Protein 3QHP (pdb70)

Solvent-accessible surface area: 14243 Å² total; per-residue (Å²): 83,89,43,73,0,0,2,18,10,132,4,4,114,74,6,13,2,28,3,0,0,34,0,0,2,14,4,148,64,29,112,57,0,22,0,6,0,14,6,130,27,98,21,54,145,125,2,77,115,22,3,137,154,32,45,11,86,34,85,38,40,112,19,70,90,117,87,6,74,100,28,3,141,72,15,17,0,1,0,2,0,0,16,64,91,24,88,19,122,0,0,37,42,0,2,46,72,11,7,0,0,0,0,0,35,6,100,125,3,70,5,89,111,16,18,84,45,138,59,0,39,1,47,7,16,3,1,49,32,0,6,61,51,1,8,92,0,16,80,48,130,155,41,22,77,124,7,44,104,56,0,34,118,28,0,136,119,116,126,120,66,54,0,0,1,25,19,139,4,14,130,84,25,24,3,18,5,0,0,97,0,0,30,91,10,154,63,70,140,75,0,11,0,4,0,27,7,132,24,104,24,78,155,110,2,86,88,27,3,145,165,60,49,9,85,25,81,37,35,131,68,67,6,92,27,0,71,67,3,27,0,0,0,2,0,0,28,55,53,42,147,8,0,28,35,0,5,16,0,0,0,0,0,0,0,0,42,4,110,121,9,60,0,86,134,43,17,84,48,140,79,0,32,1,91,40,98,64,14,152,33,0,6,64,52,0,6,97,1,13,84,44,119,156,37,20,70,123,9,34,30,56,0,0,69,27,21,78,138,183

Foldseek 3Di:
DQAEEEEADEQDPQQPVVLVLLLLLLAPCNVNYEYEYAHYYDCVVVVVVSNVVSVGHYDYYHDDPVVLVVVLVRHQEYERQGQPQDDCVSVLVSLLQQHQAAYAPRVNYPSVVLDPDCLRYAHHSPSNRVNVSVNVSVVCVPVSNVNSVVSNVVSVVVD/DAEEEEEDELDPQQPVVLVLLLLLVAPCQVVYEYEYEHYYPCVVVVVVSNVVSVGHYDYYHDAVVRLVRHQEYEGQGQAEPVRPLVNLQQQHQAAYEPHPNYPHPVLHPDCLSYAHHSNSNRVNVSVNVSVVCPPVSNVVSVVSNVVSVVD

Structure (mmCIF, N/CA/C/O backbone):
data_3QHP
#
_entry.id   3QHP
#
_cell.length_a   35.786
_cell.length_b   40.714
_cell.length_c   53.738
_cell.angle_alpha   101.44
_cell.angle_beta   94.87
_cell.angle_gamma   90.58
#
_symmetry.space_group_name_H-M   'P 1'
#
loop_
_entity.id
_entity.type
_entity.pdbx_description
1 polymer 'Type 1 capsular polysaccharide biosynthesis protein J (CapJ)'
2 water water
#
loop_
_atom_site.group_PDB
_atom_site.id
_atom_site.type_symbol
_atom_site.label_atom_id
_atom_site.label_alt_id
_atom_site.label_comp_id
_atom_site.label_asym_id
_atom_site.label_entity_id
_atom_site.label_seq_id
_atom_site.pdbx_PDB_ins_code
_atom_site.Cartn_x
_atom_site.Cartn_y
_atom_site.Cartn_z
_atom_site.occupancy
_atom_site.B_iso_or_equiv
_atom_site.auth_seq_id
_atom_site.auth_comp_id
_atom_site.auth_asym_id
_atom_site.auth_atom_id
_atom_site.pdbx_PDB_model_num
ATOM 1 N N . THR A 1 1 ? -5.061 17.330 30.127 1.00 27.48 201 THR A N 1
ATOM 2 C CA . THR A 1 1 ? -4.639 15.901 30.072 1.00 27.04 201 THR A CA 1
ATOM 3 C C . THR A 1 1 ? -4.352 15.398 31.491 1.00 26.31 201 THR A C 1
ATOM 4 O O . THR A 1 1 ? -3.543 15.997 32.206 1.00 26.91 201 THR A O 1
ATOM 8 N N . PRO A 1 2 ? -5.009 14.296 31.894 1.00 25.03 202 PRO A N 1
ATOM 9 C CA . PRO A 1 2 ? -4.902 13.883 33.295 1.00 23.88 202 PRO A CA 1
ATOM 10 C C . PRO A 1 2 ? -3.647 13.089 33.683 1.00 22.01 202 PRO A C 1
ATOM 11 O O . PRO A 1 2 ? -3.256 13.148 34.851 1.00 22.60 202 PRO A O 1
ATOM 15 N N . PHE A 1 3 ? -3.016 12.365 32.748 1.00 18.83 203 PHE A N 1
ATOM 16 C CA . PHE A 1 3 ? -1.891 11.504 33.137 1.00 16.56 203 PHE A CA 1
ATOM 17 C C . PHE A 1 3 ? -0.558 11.908 32.515 1.00 15.53 203 PHE A C 1
ATOM 18 O O . PHE A 1 3 ? -0.332 11.707 31.321 1.00 16.28 203 PHE A O 1
ATOM 26 N N . LYS A 1 4 ? 0.346 12.425 33.333 1.00 14.19 204 LYS A N 1
ATOM 27 C CA . LYS A 1 4 ? 1.658 12.809 32.847 1.00 13.25 204 LYS A CA 1
ATOM 28 C C . LYS A 1 4 ? 2.616 11.668 33.164 1.00 12.08 204 LYS A C 1
ATOM 29 O O . LYS A 1 4 ? 2.651 11.168 34.294 1.00 12.74 204 LYS A O 1
ATOM 35 N N . ILE A 1 5 ? 3.366 11.228 32.151 1.00 10.50 205 ILE A N 1
ATOM 36 C CA . ILE A 1 5 ? 4.322 10.140 32.316 1.00 10.07 205 ILE A CA 1
ATOM 37 C C . ILE A 1 5 ? 5.679 10.645 31.861 1.00 9.79 205 ILE A C 1
ATOM 38 O O . ILE A 1 5 ? 5.821 11.092 30.725 1.00 10.51 205 ILE A O 1
ATOM 43 N N . ALA A 1 6 ? 6.667 10.626 32.750 1.00 9.36 206 ALA A N 1
ATOM 44 C CA . ALA A 1 6 ? 7.974 11.219 32.437 1.00 9.86 206 ALA A CA 1
A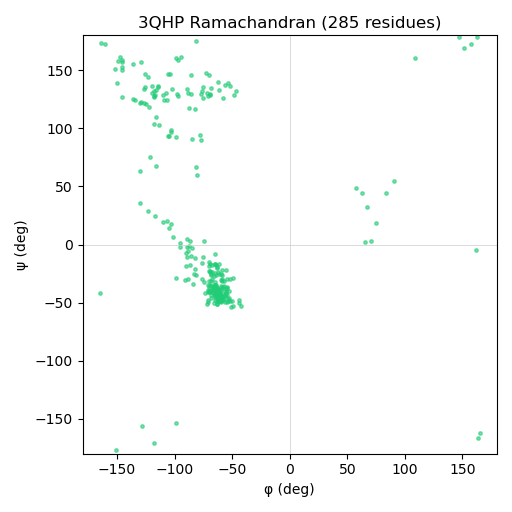TOM 45 C C . ALA A 1 6 ? 9.033 10.183 32.129 1.00 10.07 206 ALA A C 1
ATOM 46 O O . ALA A 1 6 ? 9.024 9.092 32.708 1.00 9.67 206 ALA A O 1
ATOM 48 N N . MET A 1 7 ? 9.951 10.535 31.235 1.00 9.67 207 MET A N 1
ATOM 49 C CA . MET A 1 7 ? 11.241 9.868 31.109 1.00 9.83 207 MET A CA 1
ATOM 50 C C . MET A 1 7 ? 12.267 10.964 30.944 1.00 10.23 207 MET A C 1
ATOM 51 O O . MET A 1 7 ? 12.146 11.806 30.046 1.00 10.63 207 MET A O 1
ATOM 56 N N . VAL A 1 8 ? 13.269 10.943 31.811 1.00 10.74 208 VAL A N 1
ATOM 57 C CA . VAL A 1 8 ? 14.295 11.977 31.836 1.00 12.77 208 VAL A CA 1
ATOM 58 C C . VAL A 1 8 ? 15.648 11.372 31.516 1.00 13.63 208 VAL A C 1
ATOM 59 O O . VAL A 1 8 ? 16.052 10.357 32.090 1.00 15.27 208 VAL A O 1
ATOM 63 N N . GLY A 1 9 ? 16.336 11.976 30.555 1.00 13.85 209 GLY A N 1
ATOM 64 C CA . GLY A 1 9 ? 17.597 11.412 30.105 1.00 14.92 209 GLY A CA 1
ATOM 65 C C . GLY A 1 9 ? 17.910 11.740 28.670 1.00 15.01 209 GLY A C 1
ATOM 66 O O . GLY A 1 9 ? 17.059 12.251 27.933 1.00 14.40 209 GLY A O 1
ATOM 67 N N . ARG A 1 10 ? 19.149 11.442 28.286 1.00 15.58 210 ARG A N 1
ATOM 68 C CA . ARG A 1 10 ? 19.634 11.677 26.932 1.00 15.59 210 ARG A CA 1
ATOM 69 C C . ARG A 1 10 ? 18.704 11.082 25.882 1.00 15.37 210 ARG A C 1
ATOM 70 O O . ARG A 1 10 ? 18.214 9.959 26.041 1.00 15.37 210 ARG A O 1
ATOM 78 N N . TYR A 1 11 ? 18.449 11.851 24.826 1.00 15.27 211 TYR A N 1
ATOM 79 C CA . TYR A 1 11 ? 17.717 11.343 23.680 1.00 15.15 211 TYR A CA 1
ATOM 80 C C . TYR A 1 11 ? 18.672 10.500 22.837 1.00 16.33 211 TYR A C 1
ATOM 81 O O . TYR A 1 11 ? 19.390 11.020 21.981 1.00 16.00 211 TYR A O 1
ATOM 90 N N . SER A 1 12 ? 18.665 9.193 23.080 1.00 15.98 212 SER A N 1
ATOM 91 C CA . SER A 1 12 ? 19.590 8.275 22.417 1.00 17.45 212 SER A CA 1
ATOM 92 C C . SER A 1 12 ? 18.992 6.896 22.189 1.00 17.76 212 SER A C 1
ATOM 93 O O . SER A 1 12 ? 18.011 6.498 22.831 1.00 17.08 212 SER A O 1
ATOM 96 N N . ASN A 1 13 ? 19.610 6.153 21.276 1.00 18.85 213 ASN A N 1
ATOM 97 C CA . ASN A 1 13 ? 19.234 4.777 21.008 1.00 20.11 213 ASN A CA 1
ATOM 98 C C . ASN A 1 13 ? 19.205 3.935 22.295 1.00 19.50 213 ASN A C 1
ATOM 99 O O . ASN A 1 13 ? 18.295 3.124 22.495 1.00 19.78 213 ASN A O 1
ATOM 104 N N . GLU A 1 14 ? 20.189 4.164 23.168 1.00 18.75 214 GLU A N 1
ATOM 105 C CA . GLU A 1 14 ? 20.346 3.442 24.432 1.00 18.31 214 GLU A CA 1
ATOM 106 C C . GLU A 1 14 ? 19.169 3.668 25.382 1.00 16.86 214 GLU A C 1
ATOM 107 O O . GLU A 1 14 ? 18.742 2.752 26.092 1.00 16.79 214 GLU A O 1
ATOM 113 N N . LYS A 1 15 ? 18.628 4.882 25.376 1.00 15.45 215 LYS A N 1
ATOM 114 C CA . LYS A 1 15 ? 17.562 5.249 26.313 1.00 14.37 215 LYS A CA 1
ATOM 115 C C . LYS A 1 15 ? 16.193 4.810 25.808 1.00 12.66 215 LYS A C 1
ATOM 116 O O . LYS A 1 15 ? 15.291 4.578 26.598 1.00 12.70 215 LYS A O 1
ATOM 122 N N . ASN A 1 16 ? 16.056 4.678 24.493 1.00 11.57 216 ASN A N 1
ATOM 123 C CA . ASN A 1 16 ? 14.867 4.110 23.850 1.00 10.66 216 ASN A CA 1
ATOM 124 C C . ASN A 1 16 ? 13.542 4.830 24.185 1.00 10.12 216 ASN A C 1
ATOM 125 O O . ASN A 1 16 ? 12.529 4.209 24.509 1.00 10.61 216 ASN A O 1
ATOM 130 N N . GLN A 1 17 ? 13.549 6.158 24.076 1.00 9.63 217 GLN A N 1
ATOM 131 C CA . GLN A 1 17 ? 12.307 6.914 24.215 1.00 9.99 217 GLN A CA 1
ATOM 132 C C . GLN A 1 17 ? 11.227 6.411 23.239 1.00 9.63 217 GLN A C 1
ATOM 133 O O . GLN A 1 17 ? 10.027 6.487 23.525 1.00 9.98 217 GLN A O 1
ATOM 139 N N . SER A 1 18 ? 11.639 5.887 22.090 1.00 9.33 218 SER A N 1
ATOM 140 C CA . SER A 1 18 ? 10.687 5.439 21.073 1.00 9.93 218 SER A CA 1
ATOM 141 C C . SER A 1 18 ? 9.743 4.361 21.575 1.00 9.16 218 SER A C 1
ATOM 142 O O . SER A 1 18 ? 8.561 4.338 21.191 1.00 9.41 218 SER A O 1
ATOM 145 N N . VAL A 1 19 ? 10.230 3.448 22.425 1.00 8.59 219 VAL A N 1
ATOM 146 C CA . VAL A 1 19 ? 9.326 2.404 22.917 1.00 8.32 219 VAL A CA 1
ATOM 147 C C . VAL A 1 19 ? 8.200 2.983 23.765 1.00 7.63 219 VAL A C 1
ATOM 148 O O . VAL A 1 19 ? 7.064 2.512 23.698 1.00 7.02 219 VAL A O 1
ATOM 152 N N . LEU A 1 20 ? 8.506 4.038 24.516 1.00 7.53 220 LEU A N 1
ATOM 153 C CA . LEU A 1 20 ? 7.495 4.712 25.340 1.00 7.78 220 LEU A CA 1
ATOM 154 C C . LEU A 1 20 ? 6.510 5.488 24.477 1.00 7.36 220 LEU A C 1
ATOM 155 O O . LEU A 1 20 ? 5.307 5.430 24.706 1.00 6.65 220 LEU A O 1
ATOM 160 N N . ILE A 1 21 ? 7.000 6.162 23.443 1.00 6.94 221 ILE A N 1
ATOM 161 C CA . ILE A 1 21 ? 6.105 6.844 22.508 1.00 7.02 221 ILE A CA 1
ATOM 162 C C . ILE A 1 21 ? 5.143 5.836 21.860 1.00 7.30 221 ILE A C 1
ATOM 163 O O . ILE A 1 21 ? 3.930 6.064 21.813 1.00 7.41 221 ILE A O 1
ATOM 168 N N . LYS A 1 22 ? 5.669 4.706 21.394 1.00 7.61 222 LYS A N 1
ATOM 169 C CA . LYS A 1 22 ? 4.826 3.686 20.781 1.00 7.72 222 LYS A CA 1
ATOM 170 C C . LYS A 1 22 ? 3.860 3.077 21.799 1.00 7.87 222 LYS A C 1
ATOM 171 O O . LYS A 1 22 ? 2.699 2.834 21.475 1.00 8.54 222 LYS A O 1
ATOM 177 N N . ALA A 1 23 ? 4.325 2.854 23.029 1.00 7.70 223 ALA A N 1
ATOM 178 C CA . ALA A 1 23 ? 3.448 2.329 24.079 1.00 8.02 223 ALA A CA 1
ATOM 179 C C . ALA A 1 23 ? 2.225 3.220 24.303 1.00 8.02 223 ALA A C 1
ATOM 180 O O . ALA A 1 23 ? 1.117 2.716 24.441 1.00 8.22 223 ALA A O 1
ATOM 182 N N . VAL A 1 24 ? 2.420 4.540 24.269 1.00 7.90 224 VAL A N 1
ATOM 183 C CA . VAL A 1 24 ? 1.281 5.441 24.427 1.00 8.33 224 VAL A CA 1
ATOM 184 C C . VAL A 1 24 ? 0.378 5.369 23.195 1.00 8.36 224 VAL A C 1
ATOM 185 O O . VAL A 1 24 ? -0.857 5.326 23.314 1.00 8.20 224 VAL A O 1
ATOM 189 N N . ALA A 1 25 ? 0.969 5.283 22.006 1.00 8.49 225 ALA A N 1
ATOM 190 C CA . ALA A 1 25 ? 0.159 5.126 20.792 1.00 8.50 225 ALA A CA 1
ATOM 191 C C . ALA A 1 25 ? -0.712 3.856 20.843 1.00 9.12 225 ALA A C 1
ATOM 192 O O . ALA A 1 25 ? -1.785 3.802 20.251 1.00 10.60 225 ALA A O 1
ATOM 194 N N . LEU A 1 26 ? -0.227 2.843 21.556 1.00 8.91 226 LEU A N 1
ATOM 195 C CA . LEU A 1 26 ? -0.894 1.549 21.690 1.00 8.97 226 LEU A CA 1
ATOM 196 C C . LEU A 1 26 ? -1.851 1.476 22.869 1.00 9.18 226 LEU A C 1
ATOM 197 O O . LEU A 1 26 ? -2.549 0.472 23.022 1.00 9.89 226 LEU A O 1
ATOM 202 N N . SER A 1 27 ? -1.862 2.512 23.710 1.00 8.98 227 SER A N 1
ATOM 203 C CA . SER A 1 27 ? -2.615 2.499 24.977 1.00 9.76 227 SER A CA 1
ATOM 204 C C . SER A 1 27 ? -4.118 2.605 24.815 1.00 9.62 227 SER A C 1
ATOM 205 O O . SER A 1 27 ? -4.608 3.288 23.928 1.00 10.71 227 SER A O 1
ATOM 208 N N . LYS A 1 28 ? -4.844 1.964 25.723 1.00 10.24 228 LYS A N 1
ATOM 209 C CA . LYS A 1 28 ? -6.286 2.140 25.794 1.00 11.17 228 LYS A CA 1
ATOM 210 C C . LYS A 1 28 ? -6.663 3.561 26.153 1.00 11.83 228 LYS A C 1
ATOM 211 O O . LYS A 1 28 ? -7.824 3.968 25.929 1.00 12.90 228 LYS A O 1
ATOM 217 N N . TYR A 1 29 ? -5.692 4.306 26.694 1.00 11.69 229 TYR A N 1
ATOM 218 C CA . TYR A 1 29 ? -5.911 5.652 27.230 1.00 12.05 229 TYR A CA 1
ATOM 219 C C . TYR A 1 29 ? -5.015 6.678 26.573 1.00 12.20 229 TYR A C 1
ATOM 220 O O . TYR A 1 29 ? -4.687 7.695 27.173 1.00 12.80 229 TYR A O 1
ATOM 229 N N . LYS A 1 30 ? -4.655 6.412 25.317 1.00 11.75 230 LYS A N 1
ATOM 230 C CA . LYS A 1 30 ? -3.777 7.293 24.550 1.00 11.78 230 LYS A CA 1
ATOM 231 C C . LYS A 1 30 ? -4.119 8.769 24.695 1.00 12.53 230 LYS A C 1
ATOM 232 O O . LYS A 1 30 ? -3.251 9.582 24.977 1.00 13.30 230 LYS A O 1
ATOM 238 N N . GLN A 1 31 ? -5.394 9.111 24.505 1.00 13.32 231 GLN A N 1
ATOM 239 C CA . GLN A 1 31 ? -5.819 10.511 24.543 1.00 14.53 231 GLN A CA 1
ATOM 240 C C . GLN A 1 31 ? -5.611 11.196 25.895 1.00 14.28 231 GLN A C 1
ATOM 241 O O . GLN A 1 31 ? -5.562 12.431 25.976 1.00 14.23 231 GLN A O 1
ATOM 247 N N . ASP A 1 32 ? -5.474 10.398 26.947 1.00 13.36 232 ASP A N 1
ATOM 248 C CA . ASP A 1 32 ? -5.394 10.938 28.305 1.00 13.47 232 ASP A CA 1
ATOM 249 C C . ASP A 1 32 ? -3.971 10.992 28.843 1.00 12.41 232 ASP A C 1
ATOM 250 O O . ASP A 1 32 ? -3.756 11.332 29.999 1.00 13.50 232 ASP A O 1
ATOM 255 N N . ILE A 1 33 ? -2.992 10.686 27.996 1.00 10.86 233 ILE A N 1
ATOM 256 C CA . ILE A 1 33 ? -1.601 10.652 28.422 1.00 9.92 233 ILE A CA 1
ATOM 257 C C . ILE A 1 33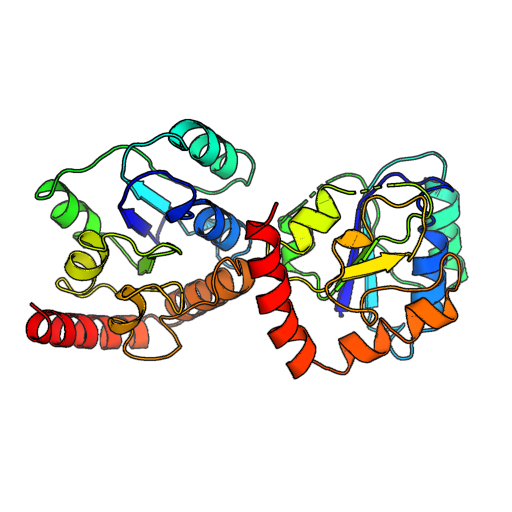 ? -0.778 11.725 27.737 1.00 9.24 233 ILE A C 1
ATOM 258 O O . ILE A 1 33 ? -0.879 11.917 26.517 1.00 10.33 233 ILE A O 1
ATOM 263 N N . VAL A 1 34 ? 0.053 12.405 28.516 1.00 9.69 234 VAL A N 1
ATOM 264 C CA A VAL A 1 34 ? 1.085 13.278 27.967 0.50 9.71 234 VAL A CA 1
ATOM 265 C CA B VAL A 1 34 ? 1.080 13.229 27.922 0.50 9.40 234 VAL A CA 1
ATOM 266 C C . VAL A 1 34 ? 2.441 12.778 28.439 1.00 9.08 234 VAL A C 1
ATOM 267 O O . VAL A 1 34 ? 2.637 12.610 29.655 1.00 9.86 234 VAL A O 1
ATOM 274 N N . LEU A 1 35 ? 3.359 12.567 27.500 1.00 9.18 235 LEU A N 1
ATOM 275 C CA . LEU A 1 35 ? 4.714 12.155 27.835 1.00 9.14 235 LEU A CA 1
ATOM 276 C C . LEU A 1 35 ? 5.572 13.372 28.076 1.00 9.47 235 LEU A C 1
ATOM 277 O O . LEU A 1 35 ? 5.597 14.296 27.269 1.00 10.55 235 LEU A O 1
ATOM 282 N N . LEU A 1 36 ? 6.283 13.367 29.187 1.00 9.52 236 LEU A N 1
ATOM 283 C CA . LEU A 1 36 ? 7.271 14.418 29.471 1.00 9.59 236 LEU A CA 1
ATOM 284 C C . LEU A 1 36 ? 8.632 13.815 29.203 1.00 9.53 236 LEU A C 1
ATOM 285 O O . LEU A 1 36 ? 9.200 13.110 30.040 1.00 10.13 236 LEU A O 1
ATOM 290 N N . LEU A 1 37 ? 9.137 14.083 28.006 1.00 9.21 237 LEU A N 1
ATOM 291 C CA . LEU A 1 37 ? 10.385 13.497 27.544 1.00 9.67 237 LEU A CA 1
ATOM 292 C C . LEU A 1 37 ? 11.463 14.560 27.613 1.00 10.86 237 LEU A C 1
ATOM 293 O O . LEU A 1 37 ? 11.626 15.357 26.677 1.00 11.30 237 LEU A O 1
ATOM 298 N N . LYS A 1 38 ? 12.175 14.579 28.736 1.00 11.73 238 LYS A N 1
ATOM 299 C CA . LYS A 1 38 ? 13.078 15.680 29.065 1.00 12.54 238 LYS A CA 1
ATOM 300 C C . LYS A 1 38 ? 14.524 15.265 28.893 1.00 13.86 238 LYS A C 1
ATOM 301 O O . LYS A 1 38 ? 14.973 14.292 29.488 1.00 14.64 238 LYS A O 1
ATOM 307 N N . GLY A 1 39 ? 15.252 16.017 28.084 1.00 13.64 239 GLY A N 1
ATOM 308 C CA . GLY A 1 39 ? 16.654 15.721 27.866 1.00 15.12 239 GLY A CA 1
ATOM 309 C C . GLY A 1 39 ? 17.198 16.463 26.671 1.00 15.71 239 GLY A C 1
ATOM 310 O O . GLY A 1 39 ? 16.599 17.431 26.217 1.00 16.24 239 GLY A O 1
ATOM 311 N N . LYS A 1 40 ? 18.340 15.988 26.186 1.00 16.94 240 LYS A N 1
ATOM 312 C CA . LYS A 1 40 ? 19.037 16.507 25.011 1.00 17.96 240 LYS A CA 1
ATOM 313 C C . LYS A 1 40 ? 19.672 15.312 24.338 1.00 17.43 240 LYS A C 1
ATOM 314 O O . LYS A 1 40 ? 19.889 14.288 24.984 1.00 17.93 240 LYS A O 1
ATOM 320 N N . GLY A 1 41 ? 19.988 15.417 23.053 1.00 16.88 241 GLY A N 1
ATOM 321 C CA . GLY A 1 41 ? 20.781 14.366 22.418 1.00 16.43 241 GLY A CA 1
ATOM 322 C C . GLY A 1 41 ? 20.474 14.113 20.955 1.00 16.33 241 GLY A C 1
ATOM 323 O O . GLY A 1 41 ? 19.575 14.740 20.386 1.00 16.01 241 GLY A O 1
ATOM 324 N N . PRO A 1 42 ? 21.207 13.175 20.333 1.00 16.63 242 PRO A N 1
ATOM 325 C CA . PRO A 1 42 ? 21.165 13.007 18.880 1.00 17.43 242 PRO A CA 1
ATOM 326 C C . PRO A 1 42 ? 19.807 12.611 18.309 1.00 16.91 242 PRO A C 1
ATOM 327 O O . PRO A 1 42 ? 19.539 12.886 17.143 1.00 17.65 242 PRO A O 1
ATOM 331 N N . ASP A 1 43 ? 18.953 11.992 19.129 1.00 16.10 243 ASP A N 1
ATOM 332 C CA . ASP A 1 43 ? 17.635 11.550 18.669 1.00 15.76 243 ASP A CA 1
ATOM 333 C C . ASP A 1 43 ? 16.531 12.595 18.824 1.00 15.76 243 ASP A C 1
ATOM 334 O O . ASP A 1 43 ? 15.361 12.298 18.545 1.00 15.48 243 ASP A O 1
ATOM 339 N N . GLU A 1 44 ? 16.887 13.803 19.258 1.00 15.71 244 GLU A N 1
ATOM 340 C CA . GLU A 1 44 ? 15.885 14.829 19.580 1.00 17.09 244 GLU A CA 1
ATOM 341 C C . GLU A 1 44 ? 14.848 15.013 18.469 1.00 16.92 244 GLU A C 1
ATOM 342 O O . GLU A 1 44 ? 13.643 14.934 18.699 1.00 15.53 244 GLU A O 1
ATOM 348 N N . LYS A 1 45 ? 15.319 15.239 17.252 1.00 17.24 245 LYS A N 1
ATOM 349 C CA . LYS A 1 45 ? 14.399 15.507 16.148 1.00 17.14 245 LYS A CA 1
ATOM 350 C C . LYS A 1 45 ? 13.590 14.271 15.759 1.00 16.43 245 LYS A C 1
ATOM 351 O O . LYS A 1 45 ? 12.380 14.368 15.534 1.00 15.93 245 LYS A O 1
ATOM 357 N N . LYS A 1 46 ? 14.250 13.113 15.751 1.00 15.25 246 LYS A N 1
ATOM 358 C CA . LYS A 1 46 ? 13.602 11.827 15.459 1.00 14.48 246 LYS A CA 1
ATOM 359 C C . LYS A 1 46 ? 12.422 11.550 16.394 1.00 13.17 246 LYS A C 1
ATOM 360 O O . LYS A 1 46 ? 11.338 11.184 15.933 1.00 13.14 246 LYS A O 1
ATOM 366 N N . ILE A 1 47 ? 12.634 11.697 17.694 1.00 11.62 247 ILE A N 1
ATOM 367 C CA . ILE A 1 47 ? 11.543 11.379 18.608 1.00 11.12 247 ILE A CA 1
ATOM 368 C C . ILE A 1 47 ? 10.469 12.449 18.655 1.00 10.91 247 ILE A C 1
ATOM 369 O O . ILE A 1 47 ? 9.295 12.121 18.863 1.00 10.28 247 ILE A O 1
ATOM 374 N N . LYS A 1 48 ? 10.839 13.715 18.426 1.00 10.73 248 LYS A N 1
ATOM 375 C CA . LYS A 1 48 ? 9.829 14.754 18.290 1.00 11.37 248 LYS A CA 1
ATOM 376 C C . LYS A 1 48 ? 8.890 14.426 17.134 1.00 10.95 248 LYS A C 1
ATOM 377 O O . LYS A 1 48 ? 7.667 14.499 17.266 1.00 11.15 248 LYS A O 1
ATOM 383 N N . LEU A 1 49 ? 9.466 14.009 16.014 1.00 11.08 249 LEU A N 1
ATOM 384 C CA . LEU A 1 49 ? 8.671 13.714 14.842 1.00 12.04 249 LEU A CA 1
ATOM 385 C C . LEU A 1 49 ? 7.859 12.442 15.030 1.00 11.50 249 LEU A C 1
ATOM 386 O O . LEU A 1 49 ? 6.725 12.377 14.598 1.00 12.57 249 LEU A O 1
ATOM 391 N N . LEU A 1 50 ? 8.447 11.427 15.663 1.00 10.74 250 LEU A N 1
ATOM 392 C CA . LEU A 1 50 ? 7.722 10.191 15.930 1.00 10.32 250 LEU A CA 1
ATOM 393 C C . LEU A 1 50 ? 6.447 10.427 16.743 1.00 9.74 250 LEU A C 1
ATOM 394 O O . LEU A 1 50 ? 5.393 9.879 16.431 1.00 9.76 250 LEU A O 1
ATOM 399 N N . ALA A 1 51 ? 6.546 11.226 17.798 1.00 9.48 251 ALA A N 1
ATOM 400 C CA . ALA A 1 51 ? 5.363 11.496 18.601 1.00 8.97 251 ALA A CA 1
ATOM 401 C C . ALA A 1 51 ? 4.272 12.178 17.769 1.00 8.82 251 ALA A C 1
ATOM 402 O O . ALA A 1 51 ? 3.092 11.828 17.856 1.00 8.40 251 ALA A O 1
ATOM 404 N N . GLN A 1 52 ? 4.668 13.140 16.937 1.00 9.58 252 GLN A N 1
ATOM 405 C CA . GLN A 1 52 ? 3.709 13.796 16.054 1.00 10.02 252 GLN A CA 1
ATOM 406 C C . GLN A 1 52 ? 3.070 12.808 15.068 1.00 10.29 252 GLN A C 1
ATOM 407 O O . GLN A 1 52 ? 1.841 12.773 14.933 1.00 10.48 252 GLN A O 1
ATOM 413 N N . LYS A 1 53 ? 3.898 11.996 14.408 1.00 10.48 253 LYS A N 1
ATOM 414 C CA A LYS A 1 53 ? 3.399 11.047 13.422 0.50 10.96 253 LYS A CA 1
ATOM 415 C CA B LYS A 1 53 ? 3.435 11.008 13.431 0.50 11.27 253 LYS A CA 1
ATOM 416 C C . LYS A 1 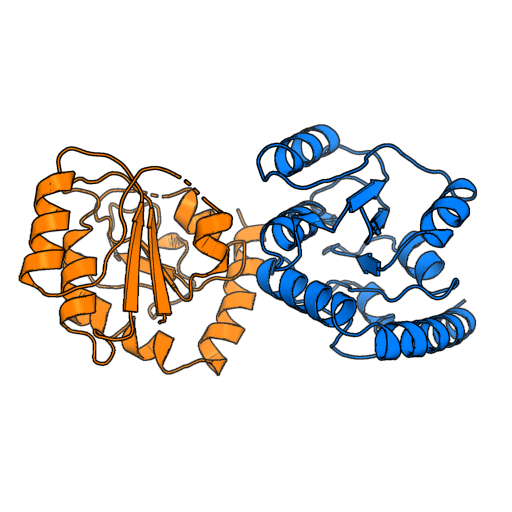53 ? 2.393 10.081 14.045 1.00 10.89 253 LYS A C 1
ATOM 417 O O . LYS A 1 53 ? 1.390 9.741 13.414 1.00 11.32 253 LYS A O 1
ATOM 428 N N . LEU A 1 54 ? 2.662 9.650 15.277 1.00 10.74 254 LEU A N 1
ATOM 429 C CA . LEU A 1 54 ? 1.797 8.679 15.936 1.00 10.28 254 LEU A CA 1
ATOM 430 C C . LEU A 1 54 ? 0.633 9.292 16.687 1.00 10.04 254 LEU A C 1
ATOM 431 O O . LEU A 1 54 ? -0.181 8.564 17.268 1.00 9.87 254 LEU A O 1
ATOM 436 N N . GLY A 1 55 ? 0.539 10.621 16.688 1.00 9.36 255 GLY A N 1
ATOM 437 C CA . GLY A 1 55 ? -0.576 11.267 17.380 1.00 9.55 255 GLY A CA 1
ATOM 438 C C . GLY A 1 55 ? -0.461 11.283 18.899 1.00 9.48 255 GLY A C 1
ATOM 439 O O . GLY A 1 55 ? -1.455 11.489 19.605 1.00 9.95 255 GLY A O 1
ATOM 440 N N . VAL A 1 56 ? 0.757 11.081 19.400 1.00 9.45 256 VAL A N 1
ATOM 441 C CA . VAL A 1 56 ? 1.023 11.011 20.839 1.00 9.25 256 VAL A CA 1
ATOM 442 C C . VAL A 1 56 ? 1.326 12.396 21.394 1.00 9.56 256 VAL A C 1
ATOM 443 O O . VAL A 1 56 ? 2.128 13.139 20.825 1.00 9.28 256 VAL A O 1
ATOM 447 N N . LYS A 1 57 ? 0.693 12.711 22.518 1.00 9.84 257 LYS A N 1
ATOM 448 C CA . LYS A 1 57 ? 0.931 13.964 23.220 1.00 10.50 257 LYS A CA 1
ATOM 449 C C . LYS A 1 57 ? 2.238 13.879 23.995 1.00 11.11 257 LYS A C 1
ATOM 450 O O . LYS A 1 57 ? 2.494 12.919 24.742 1.00 11.31 257 LYS A O 1
ATOM 456 N N . ALA A 1 58 ? 3.087 14.880 23.807 1.00 11.68 258 ALA A N 1
ATOM 457 C CA .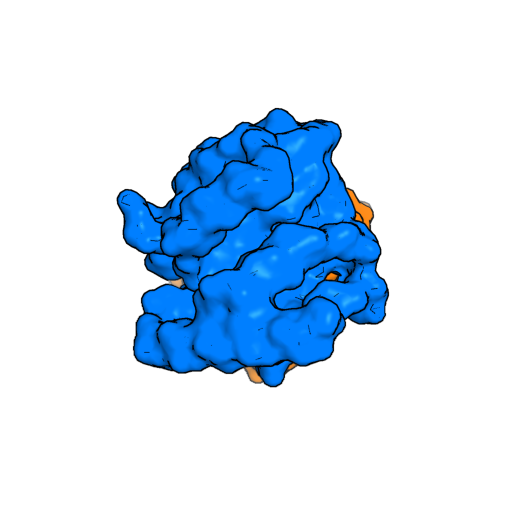 ALA A 1 58 ? 4.386 14.876 24.433 1.00 12.34 258 ALA A CA 1
ATOM 458 C C . ALA A 1 58 ? 4.831 16.309 24.649 1.00 12.67 258 ALA A C 1
ATOM 459 O O . ALA A 1 58 ? 4.421 17.211 23.903 1.00 14.87 258 ALA A O 1
ATOM 461 N N . GLU A 1 59 ? 5.642 16.502 25.680 1.00 12.36 259 GLU A N 1
ATOM 462 C CA . GLU A 1 59 ? 6.277 17.770 25.979 1.00 12.86 259 GLU A CA 1
ATOM 463 C C . GLU A 1 59 ? 7.769 17.519 26.104 1.00 13.15 259 GLU A C 1
ATOM 464 O O . GLU A 1 59 ? 8.198 16.683 26.908 1.00 12.75 259 GLU A O 1
ATOM 470 N N . PHE A 1 60 ? 8.553 18.215 25.285 1.00 12.82 260 PHE A N 1
ATOM 471 C CA . PHE A 1 60 ? 10.002 18.042 25.264 1.00 13.06 260 PHE A CA 1
ATOM 472 C C . PHE A 1 60 ? 10.733 19.131 26.071 1.00 13.50 260 PHE A C 1
ATOM 473 O O . PHE A 1 60 ? 10.164 19.650 27.030 1.00 13.72 260 PHE A O 1
ATOM 481 N N . GLY A 1 61 ? 11.986 19.427 25.712 1.00 15.71 261 GLY A N 1
ATOM 482 C CA . GLY A 1 61 ? 12.801 20.371 26.473 1.00 17.81 261 GLY A CA 1
ATOM 483 C C . GLY A 1 61 ? 13.692 19.643 27.459 1.00 19.32 261 GLY A C 1
ATOM 484 O O . GLY A 1 61 ? 13.565 18.443 27.631 1.00 18.39 261 GLY A O 1
ATOM 485 N N A PHE A 1 62 ? 14.579 20.396 28.107 0.50 20.43 262 PHE A N 1
ATOM 486 N N B PHE A 1 62 ? 14.609 20.367 28.089 0.50 20.44 262 PHE A N 1
ATOM 487 C CA A PHE A 1 62 ? 15.562 19.865 29.054 0.50 21.86 262 PHE A CA 1
ATOM 488 C CA B PHE A 1 62 ? 15.496 19.760 29.075 0.50 21.87 262 PHE A CA 1
ATOM 489 C C A PHE A 1 62 ? 15.269 20.408 30.451 0.50 22.68 262 PHE A C 1
ATOM 490 C C B PHE A 1 62 ? 15.277 20.389 30.442 0.50 22.70 262 PHE A C 1
ATOM 491 O O A PHE A 1 62 ? 14.719 21.503 30.586 0.50 22.95 262 PHE A O 1
ATOM 492 O O B PHE A 1 62 ? 14.803 21.522 30.545 0.50 23.01 262 PHE A O 1
ATOM 507 N N . VAL A 1 63 ? 15.607 19.631 31.483 1.00 23.54 263 VAL A N 1
ATOM 508 C CA . VAL A 1 63 ? 15.466 20.085 32.873 1.00 25.45 263 VAL A CA 1
ATOM 509 C C . VAL A 1 63 ? 16.726 19.781 33.670 1.00 27.02 263 VAL A C 1
ATOM 510 O O . VAL A 1 63 ? 17.305 18.698 33.542 1.00 27.04 263 VAL A O 1
ATOM 514 N N . ASN A 1 64 ? 17.158 20.747 34.478 1.00 29.32 264 ASN A N 1
ATOM 515 C CA . ASN A 1 64 ? 18.251 20.507 35.418 1.00 31.20 264 ASN A CA 1
ATOM 516 C C . ASN A 1 64 ? 17.753 19.806 36.685 1.00 32.37 264 ASN A C 1
ATOM 517 O O . ASN A 1 64 ? 16.544 19.599 36.855 1.00 32.29 264 ASN A O 1
ATOM 522 N N . SER A 1 65 ? 18.689 19.459 37.567 1.00 33.83 265 SER A N 1
ATOM 523 C CA . SER A 1 65 ? 18.414 18.698 38.789 1.00 35.15 265 SER A CA 1
ATOM 524 C C . SER A 1 65 ? 17.331 19.310 39.686 1.00 35.83 265 SER A C 1
ATOM 525 O O . SER A 1 65 ? 16.537 18.588 40.301 1.00 36.22 265 SER A O 1
ATOM 528 N N . ASN A 1 66 ? 17.311 20.639 39.749 1.00 36.71 266 ASN A N 1
ATOM 529 C CA . ASN A 1 66 ? 16.331 21.387 40.532 1.00 37.22 266 ASN A CA 1
ATOM 530 C C . ASN A 1 66 ? 14.927 21.320 39.925 1.00 37.04 266 ASN A C 1
ATOM 531 O O . ASN A 1 66 ? 13.952 21.003 40.621 1.00 37.32 266 ASN A O 1
ATOM 536 N N . GLU A 1 67 ? 14.846 21.596 38.624 1.00 36.42 267 GLU A N 1
ATOM 537 C CA . GLU A 1 67 ? 13.582 21.694 37.888 1.00 35.85 267 GLU A CA 1
ATOM 538 C C . GLU A 1 67 ? 12.834 20.364 37.753 1.00 34.96 267 GLU A C 1
ATOM 539 O O . GLU A 1 67 ? 11.618 20.352 37.547 1.00 35.09 267 GLU A O 1
ATOM 545 N N . LEU A 1 68 ? 13.569 19.258 37.845 1.00 33.91 268 LEU A N 1
ATOM 546 C CA . LEU A 1 68 ? 12.988 17.921 37.738 1.00 32.63 268 LEU A CA 1
ATOM 547 C C . LEU A 1 68 ? 12.010 17.643 38.877 1.00 31.66 268 LEU A C 1
ATOM 548 O O . LEU A 1 68 ? 10.940 17.083 38.660 1.00 30.92 268 LEU A O 1
ATOM 553 N N . LEU A 1 69 ? 12.390 18.046 40.087 1.00 30.68 269 LEU A N 1
ATOM 554 C CA . LEU A 1 69 ? 11.521 17.962 41.253 1.00 30.01 269 LEU A CA 1
ATOM 555 C C . LEU A 1 69 ? 10.147 18.578 40.978 1.00 29.14 269 LEU A C 1
ATOM 556 O O . LEU A 1 69 ? 9.120 17.964 41.260 1.00 28.57 269 LEU A O 1
ATOM 561 N N . GLU A 1 70 ? 10.134 19.787 40.417 1.00 28.31 270 GLU A N 1
ATOM 562 C CA . GLU A 1 70 ? 8.883 20.460 40.059 1.00 28.14 270 GLU A CA 1
ATOM 563 C C . GLU A 1 70 ? 8.016 19.610 39.128 1.00 27.46 270 GLU A C 1
ATOM 564 O O . GLU A 1 70 ? 6.806 19.510 39.322 1.00 27.33 270 GLU A O 1
ATOM 570 N N . ILE A 1 71 ? 8.644 19.007 38.123 1.00 26.72 271 ILE A N 1
ATOM 571 C CA . ILE A 1 71 ? 7.938 18.164 37.152 1.00 26.53 271 ILE A CA 1
ATOM 572 C C . ILE A 1 71 ? 7.415 16.872 37.777 1.00 26.01 271 ILE A C 1
ATOM 573 O O . ILE A 1 71 ? 6.254 16.504 37.573 1.00 25.81 271 ILE A O 1
ATOM 578 N N . LEU A 1 72 ? 8.265 16.205 38.554 1.00 25.35 272 LEU A N 1
ATOM 579 C CA . LEU A 1 72 ? 7.865 14.982 39.246 1.00 25.19 272 LEU A CA 1
ATOM 580 C C . LEU A 1 72 ? 6.645 15.154 40.164 1.00 24.99 272 LEU A C 1
ATOM 581 O O . LEU A 1 72 ? 5.857 14.218 40.308 1.00 25.67 272 LEU A O 1
ATOM 586 N N . LYS A 1 73 ? 6.473 16.348 40.743 1.00 24.24 273 LYS A N 1
ATOM 587 C CA . LYS A 1 73 ? 5.288 16.701 41.558 1.00 23.49 273 LYS A CA 1
ATOM 588 C C . LYS A 1 73 ? 3.966 16.358 40.861 1.00 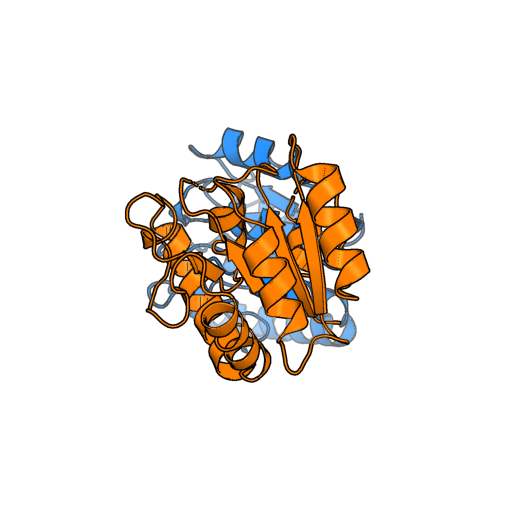22.49 273 LYS A C 1
ATOM 589 O O . LYS A 1 73 ? 2.970 16.055 41.524 1.00 23.40 273 LYS A O 1
ATOM 595 N N . THR A 1 74 ? 4.004 16.390 39.528 1.00 21.02 274 THR A N 1
ATOM 596 C CA . THR A 1 74 ? 2.833 16.337 38.633 1.00 19.74 274 THR A CA 1
ATOM 597 C C . THR A 1 74 ? 2.655 14.995 37.931 1.00 17.72 274 THR A C 1
ATOM 598 O O . THR A 1 74 ? 1.688 14.791 37.194 1.00 17.51 274 THR A O 1
ATOM 602 N N A CYS A 1 75 ? 3.623 14.101 38.115 0.50 16.01 275 CYS A N 1
ATOM 603 N N B CYS A 1 75 ? 3.565 14.076 38.221 0.50 17.22 275 CYS A N 1
ATOM 604 C CA A CYS A 1 75 ? 3.649 12.866 37.348 0.50 14.53 275 CYS A CA 1
ATOM 605 C CA B CYS A 1 75 ? 3.755 12.862 37.456 0.50 17.02 275 CYS A CA 1
ATOM 606 C C A CYS A 1 75 ? 2.774 11.802 37.950 0.50 14.14 275 CYS A C 1
ATOM 607 C C B CYS A 1 75 ? 2.891 11.705 37.964 0.50 15.56 275 CYS A C 1
ATOM 608 O O A CYS A 1 75 ? 2.655 11.687 39.172 0.50 14.24 275 CYS A O 1
ATOM 609 O O B CYS A 1 75 ? 2.889 11.432 39.168 0.50 15.61 275 CYS A O 1
ATOM 614 N N . THR A 1 76 ? 2.176 11.031 37.058 1.00 13.84 276 THR A N 1
ATOM 615 C CA . THR A 1 76 ? 1.416 9.827 37.406 1.00 13.09 276 THR A CA 1
ATOM 616 C C . THR A 1 76 ? 2.316 8.590 37.391 1.00 11.97 276 THR A C 1
ATOM 617 O O . THR A 1 76 ? 2.157 7.687 38.222 1.00 12.03 276 THR A O 1
ATOM 621 N N . LEU A 1 77 ? 3.250 8.539 36.443 1.00 11.26 277 LEU A N 1
ATOM 622 C CA . LEU A 1 77 ? 4.202 7.419 36.348 1.00 9.97 277 LEU A CA 1
ATOM 623 C C . LEU A 1 77 ? 5.545 7.913 35.865 1.00 9.46 277 LEU A C 1
ATOM 624 O O . LEU A 1 77 ? 5.608 8.944 35.181 1.00 9.67 277 LEU A O 1
ATOM 629 N N . TYR A 1 78 ? 6.598 7.163 36.175 1.00 9.25 278 TYR A N 1
ATOM 630 C CA . TYR A 1 78 ? 7.908 7.386 35.597 1.00 9.51 278 TYR A CA 1
ATOM 631 C C . TYR A 1 78 ? 8.302 6.141 34.799 1.00 9.90 278 TYR A C 1
ATOM 632 O O . TYR A 1 78 ? 8.155 5.038 35.291 1.00 10.06 278 TYR A O 1
ATOM 641 N N . VAL A 1 79 ? 8.777 6.310 33.566 1.00 10.52 279 VAL A N 1
ATOM 642 C CA . VAL A 1 79 ? 9.213 5.154 32.782 1.00 10.69 279 VAL A CA 1
ATOM 643 C C . VAL A 1 79 ? 10.692 5.267 32.467 1.00 10.89 279 VAL A C 1
ATOM 644 O O . VAL A 1 79 ? 11.130 6.312 31.995 1.00 11.98 279 VAL A O 1
ATOM 648 N N . HIS A 1 80 ? 11.447 4.218 32.775 1.00 11.15 280 HIS A N 1
ATOM 649 C CA . HIS A 1 80 ? 12.854 4.118 32.394 1.00 12.26 280 HIS A CA 1
ATOM 650 C C . HIS A 1 80 ? 12.924 2.978 31.387 1.00 12.65 280 HIS A C 1
ATOM 651 O O . HIS A 1 80 ? 12.832 1.808 31.746 1.00 11.26 280 HIS A O 1
ATOM 658 N N . ALA A 1 81 ? 13.026 3.365 30.118 1.00 14.20 281 ALA A N 1
ATOM 659 C CA . ALA A 1 81 ? 12.908 2.439 28.983 1.00 15.04 281 ALA A CA 1
ATOM 660 C C . ALA A 1 81 ? 14.254 1.962 28.503 1.00 15.84 281 ALA A C 1
ATOM 661 O O . ALA A 1 81 ? 14.321 1.149 27.574 1.00 15.63 281 ALA A O 1
ATOM 663 N N . ALA A 1 82 ? 15.308 2.469 29.140 1.00 17.31 282 ALA A N 1
ATOM 664 C CA . ALA A 1 82 ? 16.663 2.289 28.668 1.00 19.15 282 ALA A CA 1
ATOM 665 C C . ALA A 1 82 ? 17.082 0.850 28.650 1.00 20.06 282 ALA A C 1
ATOM 666 O O . ALA A 1 82 ? 16.779 0.058 29.553 1.00 20.06 282 ALA A O 1
ATOM 668 N N . ASN A 1 83 ? 17.794 0.512 27.591 1.00 21.93 283 ASN A N 1
ATOM 669 C CA . ASN A 1 83 ? 18.414 -0.785 27.503 1.00 23.25 283 ASN A CA 1
ATOM 670 C C . ASN A 1 83 ? 19.840 -0.806 28.049 1.00 23.81 283 ASN A C 1
ATOM 671 O O . ASN A 1 83 ? 20.268 -1.808 28.597 1.00 23.77 283 ASN A O 1
ATOM 676 N N . VAL A 1 84 ? 20.560 0.309 27.956 1.00 24.88 284 VAL A N 1
ATOM 677 C CA . VAL A 1 84 ? 22.011 0.249 28.168 1.00 26.28 284 VAL A CA 1
ATOM 678 C C . VAL A 1 84 ? 22.606 1.477 28.841 1.00 26.60 284 VAL A C 1
ATOM 679 O O . VAL A 1 84 ? 22.291 2.602 28.427 1.00 27.00 284 VAL A O 1
ATOM 683 N N . GLU A 1 85 ? 23.365 1.309 29.938 1.00 27.12 285 GLU A N 1
ATOM 684 C CA . GLU A 1 85 ? 23.081 0.418 31.087 1.00 27.94 285 GLU A CA 1
ATOM 685 C C . GLU A 1 85 ? 23.140 1.645 31.925 1.00 27.69 285 GLU A C 1
ATOM 686 O O . GLU A 1 85 ? 24.133 1.944 32.601 1.00 27.85 285 GLU A O 1
ATOM 692 N N . SER A 1 86 ? 22.064 2.385 31.802 1.00 27.19 286 SER A N 1
ATOM 693 C CA . SER A 1 86 ? 22.184 3.794 31.644 1.00 26.39 286 SER A CA 1
ATOM 694 C C . SER A 1 86 ? 22.065 4.454 32.977 1.00 25.79 286 SER A C 1
ATOM 695 O O . SER A 1 86 ? 21.575 3.840 33.936 1.00 25.52 286 SER A O 1
ATOM 698 N N . GLU A 1 87 ? 22.530 5.697 33.039 1.00 25.08 287 GLU A N 1
ATOM 699 C CA . GLU A 1 87 ? 22.324 6.495 34.225 1.00 24.32 287 GLU A CA 1
ATOM 700 C C . GLU A 1 87 ? 20.843 6.487 34.509 1.00 23.62 287 GLU A C 1
ATOM 701 O O . GLU A 1 87 ? 20.008 6.567 33.595 1.00 23.10 287 GLU A O 1
ATOM 707 N N . ALA A 1 88 ? 20.508 6.363 35.781 1.00 22.21 288 ALA A N 1
ATOM 708 C CA . ALA A 1 88 ? 19.114 6.330 36.125 1.00 21.21 288 ALA A CA 1
ATOM 709 C C . ALA A 1 88 ? 18.886 7.316 37.242 1.00 20.65 288 ALA A C 1
ATOM 710 O O . ALA A 1 88 ? 18.066 7.064 38.110 1.00 19.00 288 ALA A O 1
ATOM 712 N N . ILE A 1 89 ? 19.618 8.434 37.205 1.00 20.43 289 ILE A N 1
ATOM 713 C CA . ILE A 1 89 ? 19.510 9.454 38.253 1.00 20.64 289 ILE A CA 1
ATOM 714 C C . ILE A 1 89 ? 18.059 9.874 38.435 1.00 19.33 289 ILE A C 1
ATOM 715 O O . ILE A 1 89 ? 17.554 9.906 39.557 1.00 18.89 289 ILE A O 1
ATOM 720 N N . ALA A 1 90 ? 17.376 10.148 37.326 1.00 17.93 290 ALA A N 1
ATOM 721 C CA . ALA A 1 90 ? 16.006 10.626 37.387 1.00 16.71 290 ALA A CA 1
ATOM 722 C C . ALA A 1 90 ? 15.039 9.539 37.851 1.00 15.92 290 ALA A C 1
ATOM 723 O O . ALA A 1 90 ? 14.023 9.825 38.486 1.00 15.25 290 ALA A O 1
ATOM 725 N N . CYS A 1 91 ? 15.340 8.287 37.522 1.00 14.53 291 CYS A N 1
ATOM 726 C CA . CYS A 1 91 ? 14.481 7.196 37.973 1.00 13.55 291 CYS A CA 1
ATOM 727 C C . CYS A 1 91 ? 14.505 7.071 39.497 1.00 13.50 291 CYS A C 1
ATOM 728 O O . CYS A 1 91 ? 13.457 6.914 40.144 1.00 12.80 291 CYS A O 1
ATOM 731 N N . LEU A 1 92 ? 15.709 7.137 40.058 1.00 13.33 292 LEU A N 1
ATOM 732 C CA . LEU A 1 92 ? 15.875 7.129 41.517 1.00 14.36 292 LEU A CA 1
ATOM 733 C C . LEU A 1 92 ? 15.216 8.348 42.149 1.00 14.59 292 LEU A C 1
ATOM 734 O O . LEU A 1 92 ? 14.548 8.225 43.189 1.00 13.88 292 LEU A O 1
ATOM 739 N N . GLU A 1 93 ? 15.367 9.510 41.528 1.00 15.18 293 GLU A N 1
ATOM 740 C CA . GLU A 1 93 ? 14.700 10.685 42.075 1.00 16.73 293 GLU A CA 1
ATOM 741 C C . GLU A 1 93 ? 13.165 10.589 42.001 1.00 16.33 293 GLU A C 1
ATOM 742 O O . GLU A 1 93 ? 12.460 11.026 42.923 1.00 16.71 293 GLU A O 1
ATOM 748 N N . ALA A 1 94 ? 12.649 9.958 40.949 1.00 15.77 294 ALA A N 1
ATOM 749 C CA . ALA A 1 94 ? 11.205 9.737 40.826 1.00 15.08 294 ALA A CA 1
ATOM 750 C C . ALA A 1 94 ? 10.666 8.844 41.939 1.00 15.24 294 ALA A C 1
ATOM 751 O O . ALA A 1 94 ? 9.685 9.188 42.620 1.00 14.70 294 ALA A O 1
ATOM 753 N N . ILE A 1 95 ? 11.297 7.691 42.142 1.00 14.65 295 ILE A N 1
ATOM 754 C CA . ILE A 1 95 ? 10.854 6.789 43.199 1.00 14.96 295 ILE A CA 1
ATOM 755 C C . ILE A 1 95 ? 11.040 7.412 44.595 1.00 14.61 295 ILE A C 1
ATOM 756 O O . ILE A 1 95 ? 10.233 7.181 45.493 1.00 14.82 295 ILE A O 1
ATOM 761 N N A SER A 1 96 ? 12.093 8.205 44.768 0.50 14.77 296 SER A N 1
ATOM 762 N N B SER A 1 96 ? 12.077 8.241 44.740 0.50 14.90 296 SER A N 1
ATOM 763 C CA A SER A 1 96 ? 12.313 8.876 46.051 0.50 14.61 296 SER A CA 1
ATOM 764 C CA B SER A 1 96 ? 12.370 8.934 46.007 0.50 14.92 296 SER A CA 1
ATOM 765 C C A SER A 1 96 ? 11.134 9.766 46.442 0.50 14.98 296 SER A C 1
ATOM 766 C C B SER A 1 96 ? 11.307 9.948 46.418 0.50 15.08 296 SER A C 1
ATOM 767 O O A SER A 1 96 ? 10.773 9.834 47.623 0.50 15.24 296 SER A O 1
ATOM 768 O O B SER A 1 96 ? 11.230 10.316 47.590 0.50 15.14 296 SER A O 1
ATOM 773 N N . VAL A 1 97 ? 10.514 10.420 45.463 1.00 14.48 297 VAL A N 1
ATOM 774 C CA . VAL A 1 97 ? 9.400 11.324 45.781 1.00 14.94 297 VAL A CA 1
ATOM 775 C C . VAL A 1 97 ? 8.049 10.633 45.695 1.00 14.06 297 VAL A C 1
ATOM 776 O O . VAL A 1 97 ? 7.006 11.283 45.762 1.00 15.14 297 VAL A O 1
ATOM 780 N N . GLY A 1 98 ? 8.072 9.310 45.547 1.00 13.12 298 GLY A N 1
ATOM 781 C CA . GLY A 1 98 ? 6.822 8.541 45.579 1.00 12.44 298 GLY A CA 1
ATOM 782 C C . GLY A 1 98 ? 6.059 8.477 44.267 1.00 11.79 298 GLY A C 1
ATOM 783 O O . GLY A 1 98 ? 4.848 8.689 44.223 1.00 13.01 298 GLY A O 1
ATOM 784 N N . ILE A 1 99 ? 6.789 8.239 43.184 1.00 11.11 299 ILE A N 1
ATOM 785 C CA A ILE A 1 99 ? 6.184 8.003 41.881 0.50 10.41 299 ILE A CA 1
ATOM 786 C CA B ILE A 1 99 ? 6.197 8.014 41.873 0.50 10.47 299 ILE A CA 1
ATOM 787 C C . ILE A 1 99 ? 6.481 6.566 41.490 1.00 10.09 299 ILE A C 1
ATOM 788 O O . ILE A 1 99 ? 7.630 6.100 41.599 1.00 10.06 299 ILE A O 1
ATOM 797 N N . VAL A 1 100 ? 5.441 5.874 41.056 1.00 9.24 300 VAL A N 1
ATOM 798 C CA . VAL A 1 100 ? 5.586 4.499 40.595 1.00 9.15 300 VAL A CA 1
ATOM 799 C C . VAL A 1 100 ? 6.319 4.444 39.242 1.00 8.50 300 VAL A C 1
ATOM 800 O O . VAL A 1 100 ? 5.987 5.182 38.314 1.00 8.92 300 VAL A O 1
ATOM 804 N N . PRO A 1 101 ? 7.351 3.583 39.143 1.00 7.90 301 PRO A N 1
ATOM 805 C CA . PRO A 1 101 ? 8.065 3.453 37.872 1.00 8.09 301 PRO A CA 1
ATOM 806 C C . PRO A 1 101 ? 7.620 2.259 37.050 1.00 8.52 301 PRO A C 1
ATOM 807 O O . PRO A 1 101 ? 7.056 1.315 37.582 1.00 8.96 301 PRO A O 1
ATOM 811 N N . VAL A 1 102 ? 7.917 2.297 35.758 1.00 8.21 302 VAL A N 1
ATOM 812 C CA . VAL A 1 102 ? 7.882 1.091 34.912 1.00 7.61 302 VAL A CA 1
ATOM 813 C C . VAL A 1 102 ? 9.231 1.057 34.237 1.00 7.73 302 VAL A C 1
ATOM 814 O O . VAL A 1 102 ? 9.595 2.003 33.553 1.00 8.24 302 VAL A O 1
ATOM 818 N N A ILE A 1 103 ? 9.977 -0.022 34.438 0.50 7.74 303 ILE A N 1
ATOM 819 N N B ILE A 1 103 ? 9.955 -0.046 34.441 0.50 8.30 303 ILE A N 1
ATOM 820 C CA A ILE A 1 103 ? 11.375 -0.049 34.030 0.50 7.61 303 ILE A CA 1
ATOM 821 C CA B ILE A 1 103 ? 11.382 -0.166 34.122 0.50 8.89 303 ILE A CA 1
ATOM 822 C C A ILE A 1 103 ? 11.669 -1.252 33.143 0.50 8.21 303 ILE A C 1
ATOM 823 C C B ILE A 1 103 ? 11.609 -1.272 33.096 0.50 8.88 303 ILE A C 1
ATOM 824 O O A ILE A 1 103 ? 11.220 -2.364 33.422 0.50 8.13 303 ILE A O 1
ATOM 825 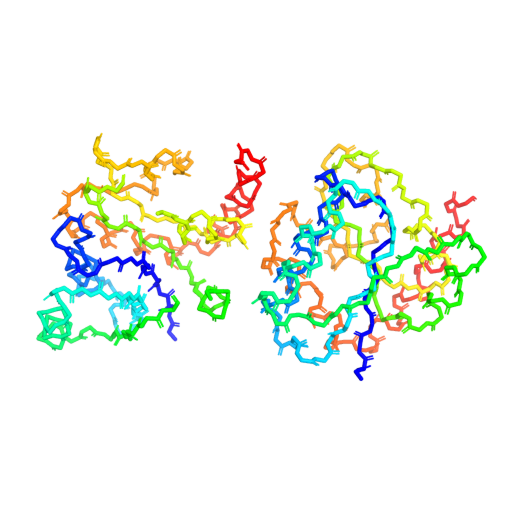O O B ILE A 1 103 ? 11.033 -2.348 33.226 0.50 8.98 303 ILE A O 1
ATOM 834 N N . ALA A 1 104 ? 12.444 -1.011 32.084 1.00 9.23 304 ALA A N 1
ATOM 835 C CA . ALA A 1 104 ? 12.824 -2.063 31.134 1.00 10.78 304 ALA A CA 1
ATOM 836 C C . ALA A 1 104 ? 13.628 -3.133 31.847 1.00 13.14 304 ALA A C 1
ATOM 837 O O . ALA A 1 104 ? 14.611 -2.835 32.517 1.00 13.87 304 ALA A O 1
ATOM 839 N N . ASN A 1 105 ? 13.194 -4.371 31.711 1.00 13.54 305 ASN A N 1
ATOM 840 C CA . ASN A 1 105 ? 13.840 -5.490 32.364 1.00 16.78 305 ASN A CA 1
ATOM 841 C C . ASN A 1 105 ? 15.080 -5.921 31.568 1.00 18.84 305 ASN A C 1
ATOM 842 O O . ASN A 1 105 ? 15.153 -7.048 31.096 1.00 20.34 305 ASN A O 1
ATOM 847 N N . SER A 1 106 ? 16.021 -4.994 31.405 1.00 21.82 306 SER A N 1
ATOM 848 C CA . SER A 1 106 ? 17.254 -5.235 30.650 1.00 24.51 306 SER A CA 1
ATOM 849 C C . SER A 1 106 ? 18.236 -5.947 31.592 1.00 26.65 306 SER A C 1
ATOM 850 O O . SER A 1 106 ? 18.631 -5.379 32.617 1.00 27.09 306 SER A O 1
ATOM 853 N N . PRO A 1 107 ? 18.614 -7.201 31.263 1.00 27.98 307 PRO A N 1
ATOM 854 C CA . PRO A 1 107 ? 19.475 -8.030 32.121 1.00 28.75 307 PRO A CA 1
ATOM 855 C C . PRO A 1 107 ? 20.858 -7.410 32.349 1.00 29.14 307 PRO A C 1
ATOM 856 O O . PRO A 1 107 ? 21.566 -7.799 33.284 1.00 29.49 307 PRO A O 1
ATOM 860 N N . LEU A 1 108 ? 21.224 -6.449 31.505 1.00 29.44 308 LEU A N 1
ATOM 861 C CA . LEU A 1 108 ? 22.444 -5.666 31.688 1.00 29.93 308 LEU A CA 1
ATOM 862 C C . LEU A 1 108 ? 22.188 -4.409 32.527 1.00 29.71 308 LEU A C 1
ATOM 863 O O . LEU A 1 108 ? 23.119 -3.830 33.089 1.00 30.44 308 LEU A O 1
ATOM 868 N N . SER A 1 109 ? 20.920 -4.009 32.623 1.00 28.99 309 SER A N 1
ATOM 869 C CA . SER A 1 109 ? 20.535 -2.748 33.263 1.00 27.81 309 SER A CA 1
ATOM 870 C C . SER A 1 109 ? 20.325 -2.887 34.761 1.00 26.37 309 SER A C 1
ATOM 871 O O . SER A 1 109 ? 19.423 -3.603 35.209 1.00 27.18 309 SER A O 1
ATOM 874 N N . ALA A 1 110 ? 21.146 -2.175 35.533 1.00 25.05 310 ALA A N 1
ATOM 875 C CA . ALA A 1 110 ? 21.022 -2.168 36.989 1.00 22.66 310 ALA A CA 1
ATOM 876 C C . ALA A 1 110 ? 19.715 -1.539 37.464 1.00 21.24 310 ALA A C 1
ATOM 877 O O . ALA A 1 110 ? 19.253 -1.850 38.547 1.00 20.54 310 ALA A O 1
ATOM 879 N N . THR A 1 111 ? 19.131 -0.666 36.644 1.00 19.91 311 THR A N 1
ATOM 880 C CA . THR A 1 111 ? 17.904 0.060 37.011 1.00 19.13 311 THR A CA 1
ATOM 881 C C . THR A 1 111 ? 16.711 -0.840 37.340 1.00 18.64 311 THR A C 1
ATOM 882 O O . THR A 1 111 ? 15.878 -0.492 38.189 1.00 17.55 311 THR A O 1
ATOM 886 N N . ARG A 1 112 ? 16.631 -2.003 36.698 1.00 17.65 312 ARG A N 1
ATOM 887 C CA . ARG A 1 112 ? 15.554 -2.949 36.995 1.00 17.85 312 ARG A CA 1
ATOM 888 C C . ARG A 1 112 ? 15.456 -3.357 38.477 1.00 17.55 312 ARG A C 1
ATOM 889 O O . ARG A 1 112 ? 14.390 -3.790 38.934 1.00 16.45 312 ARG A O 1
ATOM 897 N N . GLN A 1 113 ? 16.566 -3.203 39.211 1.00 18.56 313 GLN A N 1
ATOM 898 C CA . GLN A 1 113 ? 16.602 -3.464 40.653 1.00 19.44 313 GLN A CA 1
ATOM 899 C C . GLN A 1 113 ? 15.614 -2.600 41.446 1.00 18.57 313 GLN A C 1
ATOM 900 O O . GLN A 1 113 ? 15.165 -3.000 42.518 1.00 19.05 313 GLN A O 1
ATOM 906 N N . PHE A 1 114 ? 15.282 -1.426 40.911 1.00 17.98 314 PHE A N 1
ATOM 907 C CA . PHE A 1 114 ? 14.355 -0.512 41.599 1.00 16.96 314 PHE A CA 1
ATOM 908 C C . PHE A 1 114 ? 12.915 -1.044 41.637 1.00 16.30 314 PHE A C 1
ATOM 909 O O . PHE A 1 114 ? 12.114 -0.623 42.488 1.00 15.26 314 PHE A O 1
ATOM 917 N N . ALA A 1 115 ? 12.555 -1.923 40.708 1.00 14.40 315 ALA A N 1
ATOM 918 C CA . ALA A 1 115 ? 11.194 -2.439 40.675 1.00 13.83 315 ALA A CA 1
ATOM 919 C C . ALA A 1 115 ? 10.937 -3.343 41.865 1.00 13.74 315 ALA A C 1
ATOM 920 O O . ALA A 1 115 ? 11.718 -4.259 42.140 1.00 15.19 315 ALA A O 1
ATOM 922 N N . LEU A 1 116 ? 9.843 -3.067 42.565 1.00 13.19 316 LEU A N 1
ATOM 923 C CA . LEU A 1 116 ? 9.445 -3.859 43.720 1.00 13.04 316 LEU A CA 1
ATOM 924 C C . LEU A 1 116 ? 8.694 -5.135 43.339 1.00 13.74 316 LEU A C 1
ATOM 925 O O . LEU A 1 116 ? 8.602 -6.071 44.135 1.00 15.68 316 LEU A O 1
ATOM 930 N N . ASP A 1 117 ? 8.134 -5.155 42.131 1.00 12.87 317 ASP A N 1
ATOM 931 C CA . ASP A 1 117 ? 7.393 -6.315 41.627 1.00 12.65 317 ASP A CA 1
ATOM 932 C C . ASP A 1 117 ? 7.240 -6.192 40.114 1.00 12.63 317 ASP A C 1
ATOM 933 O O . ASP A 1 117 ? 7.592 -5.169 39.525 1.00 11.83 317 ASP A O 1
ATOM 938 N N . GLU A 1 118 ? 6.705 -7.241 39.488 1.00 12.73 318 GLU A N 1
ATOM 939 C CA . GLU A 1 118 ? 6.627 -7.322 38.021 1.00 13.31 318 GLU A CA 1
ATOM 940 C C . GLU A 1 118 ? 5.735 -6.274 37.360 1.00 12.10 318 GLU A C 1
ATOM 941 O O . GLU A 1 118 ? 5.844 -6.054 36.154 1.00 11.75 318 GLU A O 1
ATOM 947 N N . ARG A 1 119 ? 4.869 -5.629 38.134 1.00 11.03 319 ARG A N 1
ATOM 948 C CA . ARG A 1 119 ? 3.967 -4.626 37.553 1.00 9.92 319 ARG A CA 1
ATOM 949 C C . ARG A 1 119 ? 4.748 -3.384 37.136 1.00 9.71 319 ARG A C 1
ATOM 950 O O . ARG A 1 119 ? 4.230 -2.549 36.391 1.00 9.21 319 ARG A O 1
ATOM 958 N N . SER A 1 120 ? 5.977 -3.280 37.638 1.00 9.22 320 SER A N 1
ATOM 959 C CA . SER A 1 120 ? 6.842 -2.147 37.366 1.00 8.64 320 SER A CA 1
ATOM 960 C C . SER A 1 120 ? 8.024 -2.512 36.472 1.00 7.70 320 SER A C 1
ATOM 961 O O . SER A 1 120 ? 9.003 -1.786 36.401 1.00 7.95 320 SER A O 1
ATOM 964 N N . LEU A 1 121 ? 7.884 -3.634 35.768 1.00 8.93 321 LEU A N 1
ATOM 965 C CA . LEU A 1 121 ? 8.876 -4.066 34.772 1.00 8.93 321 LEU A CA 1
ATOM 966 C C . LEU A 1 121 ? 8.203 -4.302 33.440 1.00 9.03 321 LEU A C 1
ATOM 967 O O . LEU A 1 121 ? 7.042 -4.696 33.390 1.00 9.47 321 LEU A O 1
ATOM 972 N N . PHE A 1 122 ? 8.914 -4.033 32.357 1.00 9.34 322 PHE A N 1
ATOM 973 C CA . PHE A 1 122 ? 8.418 -4.445 31.054 1.00 9.42 322 PHE A CA 1
ATOM 974 C C . PHE A 1 122 ? 9.582 -5.054 30.272 1.00 10.07 322 PHE A C 1
ATOM 975 O O . PHE A 1 122 ? 10.753 -4.732 30.495 1.00 10.40 322 PHE A O 1
ATOM 983 N N . GLU A 1 123 ? 9.255 -5.912 29.313 1.00 10.65 323 GLU A N 1
ATOM 984 C CA . GLU A 1 123 ? 10.320 -6.549 28.536 1.00 10.78 323 GLU A CA 1
ATOM 985 C C . GLU A 1 123 ? 10.945 -5.595 27.513 1.00 10.78 323 GLU A C 1
ATOM 986 O O . GLU A 1 123 ? 10.223 -4.835 26.862 1.00 10.53 323 GLU A O 1
ATOM 992 N N . PRO A 1 124 ? 12.289 -5.591 27.412 1.00 10.64 324 PRO A N 1
ATOM 993 C CA . PRO A 1 124 ? 13.003 -4.594 26.612 1.00 11.05 324 PRO A CA 1
ATOM 994 C C . PRO A 1 124 ? 12.422 -4.437 25.212 1.00 10.56 324 PRO A C 1
ATOM 995 O O . PRO A 1 124 ? 12.175 -5.424 24.499 1.00 10.80 324 PRO A O 1
ATOM 999 N N . ASN A 1 125 ? 12.149 -3.186 24.855 1.00 9.08 325 ASN A N 1
ATOM 1000 C CA . ASN A 1 125 ? 11.591 -2.816 23.555 1.00 8.81 325 ASN A CA 1
ATOM 1001 C C . ASN A 1 125 ? 10.191 -3.316 23.261 1.00 9.17 325 ASN A C 1
ATOM 1002 O O . ASN A 1 125 ? 9.692 -3.083 22.160 1.00 8.69 325 ASN A O 1
ATOM 1007 N N . ASN A 1 126 ? 9.557 -4.003 24.213 1.00 8.40 326 ASN A N 1
ATOM 1008 C CA . ASN A 1 126 ? 8.234 -4.556 23.924 1.00 7.98 326 ASN A CA 1
ATOM 1009 C C . ASN A 1 126 ? 7.153 -3.497 24.176 1.00 8.09 326 ASN A C 1
ATOM 1010 O O . ASN A 1 126 ? 6.659 -3.339 25.296 1.00 8.09 326 ASN A O 1
ATOM 1015 N N . ALA A 1 127 ? 6.822 -2.740 23.131 1.00 7.71 327 ALA A N 1
ATOM 1016 C CA . ALA A 1 127 ? 5.926 -1.590 23.273 1.00 7.31 327 ALA A CA 1
ATOM 1017 C C . ALA A 1 127 ? 4.540 -1.998 23.734 1.00 7.58 327 ALA A C 1
ATOM 1018 O O . ALA A 1 127 ? 3.938 -1.300 24.526 1.00 7.20 327 ALA A O 1
ATOM 1020 N N . LYS A 1 128 ? 4.029 -3.125 23.249 1.00 7.22 328 LYS A N 1
ATOM 1021 C CA . LYS A 1 128 ? 2.710 -3.575 23.721 1.00 8.09 328 LYS A CA 1
ATOM 1022 C C . LYS A 1 128 ? 2.722 -3.973 25.192 1.00 7.93 328 LYS A C 1
ATOM 1023 O O . LYS A 1 128 ? 1.729 -3.740 25.919 1.00 8.12 328 LYS A O 1
ATOM 1029 N N . ASP A 1 129 ? 3.811 -4.574 25.650 1.00 7.87 329 ASP A N 1
ATOM 1030 C CA . ASP A 1 129 ? 3.936 -4.938 27.059 1.00 8.33 329 ASP A CA 1
ATOM 1031 C C . ASP A 1 129 ? 3.978 -3.667 27.914 1.00 8.56 329 ASP A C 1
ATOM 1032 O O . ASP A 1 129 ? 3.224 -3.544 28.887 1.00 8.51 329 ASP A O 1
ATOM 1037 N N . LEU A 1 130 ? 4.840 -2.711 27.556 1.00 7.97 330 LEU A N 1
ATOM 1038 C CA . LEU A 1 130 ? 4.873 -1.424 28.248 1.00 7.41 330 LEU A CA 1
ATOM 1039 C C . LEU A 1 130 ? 3.498 -0.741 28.255 1.00 7.63 330 LEU A C 1
ATOM 1040 O O . LEU A 1 130 ? 3.067 -0.220 29.288 1.00 7.52 330 LEU A O 1
ATOM 1045 N N . SER A 1 131 ? 2.786 -0.791 27.138 1.00 7.45 331 SER A N 1
ATOM 1046 C CA . SER A 1 131 ? 1.456 -0.204 27.068 1.00 7.61 331 SER A CA 1
ATOM 1047 C C . SER A 1 131 ? 0.528 -0.837 28.100 1.00 7.91 331 SER A C 1
ATOM 1048 O O . SER A 1 131 ? -0.214 -0.123 28.805 1.00 7.94 331 SER A O 1
ATOM 1051 N N . ALA A 1 132 ? 0.576 -2.155 28.182 1.00 7.62 332 ALA A N 1
ATOM 1052 C CA . ALA A 1 132 ? -0.321 -2.874 29.103 1.00 7.61 332 ALA A CA 1
ATOM 1053 C C . ALA A 1 132 ? 0.025 -2.540 30.546 1.00 7.51 332 ALA A C 1
ATOM 1054 O O . ALA A 1 132 ? -0.884 -2.399 31.388 1.00 8.89 332 ALA A O 1
ATOM 1056 N N . LYS A 1 133 ? 1.317 -2.416 30.841 1.00 8.17 333 LYS A N 1
ATOM 1057 C CA . LYS A 1 133 ? 1.774 -2.102 32.195 1.00 8.68 333 LYS A CA 1
ATOM 1058 C C . LYS A 1 133 ? 1.319 -0.709 32.608 1.00 8.61 333 LYS A C 1
ATOM 1059 O O . LYS A 1 133 ? 0.830 -0.503 33.726 1.00 8.59 333 LYS A O 1
ATOM 1065 N N . ILE A 1 134 ? 1.468 0.253 31.709 1.00 8.30 334 ILE A N 1
ATOM 1066 C CA . ILE A 1 134 ? 0.993 1.604 31.953 1.00 8.63 334 ILE A CA 1
ATOM 1067 C C . ILE A 1 134 ? -0.507 1.602 32.176 1.00 8.43 334 ILE A C 1
ATOM 1068 O O . ILE A 1 134 ? -0.984 2.150 33.183 1.00 8.56 334 ILE A O 1
ATOM 1073 N N . ASP A 1 135 ? -1.250 0.939 31.293 1.00 8.06 335 ASP A N 1
ATOM 1074 C CA . ASP A 1 135 ? -2.713 0.967 31.388 1.00 8.47 335 ASP A CA 1
ATOM 1075 C C . ASP A 1 135 ? -3.193 0.369 32.695 1.00 8.60 335 ASP A C 1
ATOM 1076 O O . ASP A 1 135 ? -4.126 0.905 33.312 1.00 9.75 335 ASP A O 1
ATOM 1081 N N . TRP A 1 136 ? -2.539 -0.698 33.154 1.00 8.77 336 TRP A N 1
ATOM 1082 C CA . TRP A 1 136 ? -2.931 -1.307 34.429 1.00 8.69 336 TRP A CA 1
ATOM 1083 C C . TRP A 1 136 ? -2.793 -0.293 35.571 1.00 9.40 336 TRP A C 1
ATOM 1084 O O . TRP A 1 136 ? -3.705 -0.127 36.383 1.00 8.76 336 TRP A O 1
ATOM 1095 N N . TRP A 1 137 ? -1.686 0.437 35.623 1.00 8.11 337 TRP A N 1
ATOM 1096 C CA . TRP A 1 137 ? -1.511 1.444 36.678 1.00 8.89 337 TRP A CA 1
ATOM 1097 C C . TRP A 1 137 ? -2.542 2.553 36.584 1.00 9.08 337 TRP A C 1
ATOM 1098 O O . TRP A 1 137 ? -3.018 3.030 37.619 1.00 9.79 337 TRP A O 1
ATOM 1109 N N . LEU A 1 138 ? -2.896 2.971 35.365 1.00 10.04 338 LEU A N 1
ATOM 1110 C CA . LEU A 1 138 ? -3.848 4.062 35.181 1.00 10.13 338 LEU A CA 1
ATOM 1111 C C . LEU A 1 138 ? -5.244 3.627 35.621 1.00 11.11 338 LEU A C 1
ATOM 1112 O O . LEU A 1 138 ? -6.063 4.475 36.009 1.00 12.78 338 LEU A O 1
ATOM 1117 N N . GLU A 1 139 ? -5.494 2.317 35.572 1.00 11.94 339 GLU A N 1
ATOM 1118 C CA . GLU A 1 139 ? -6.792 1.739 35.919 1.00 11.88 339 GLU A CA 1
ATOM 1119 C C . GLU A 1 139 ? -6.924 1.485 37.403 1.00 12.23 339 GLU A C 1
ATOM 1120 O O . GLU A 1 139 ? -8.015 1.152 37.875 1.00 13.09 339 GLU A O 1
ATOM 1126 N N . ASN A 1 140 ? -5.819 1.611 38.131 1.00 11.68 340 ASN A N 1
ATOM 1127 C CA . ASN A 1 140 ? -5.758 1.173 39.522 1.00 12.30 340 ASN A CA 1
ATOM 1128 C C . ASN A 1 140 ? -5.195 2.246 40.451 1.00 11.95 340 ASN A C 1
ATOM 1129 O O . ASN A 1 140 ? -4.153 2.056 41.077 1.00 12.60 340 ASN A O 1
ATOM 1134 N N . LYS A 1 141 ? -5.910 3.361 40.543 1.00 13.51 341 LYS A N 1
ATOM 1135 C CA . LYS A 1 141 ? -5.523 4.500 41.365 1.00 13.86 341 LYS A CA 1
ATOM 1136 C C . LYS A 1 141 ? -5.201 4.132 42.817 1.00 13.81 341 LYS A C 1
ATOM 1137 O O . LYS A 1 141 ? -4.184 4.562 43.356 1.00 13.59 341 LYS A O 1
ATOM 1143 N N . LEU A 1 142 ? -6.072 3.358 43.455 1.00 14.65 342 LEU A N 1
ATOM 1144 C CA . LEU A 1 142 ? -5.866 3.022 44.852 1.00 14.79 342 LEU A CA 1
ATOM 1145 C C . LEU A 1 142 ? -4.545 2.279 45.068 1.00 13.59 342 LEU A C 1
ATOM 1146 O O . LEU A 1 142 ? -3.761 2.621 45.955 1.00 13.89 342 LEU A O 1
ATOM 1151 N N . GLU A 1 143 ? -4.286 1.281 44.233 1.00 12.85 343 GLU A N 1
ATOM 1152 C CA . GLU A 1 143 ? -3.064 0.506 44.351 1.00 12.02 343 GLU A CA 1
ATOM 1153 C C . GLU A 1 143 ? -1.837 1.315 43.921 1.00 11.47 343 GLU A C 1
ATOM 1154 O O . GLU A 1 143 ? -0.762 1.170 44.503 1.00 11.06 343 GLU A O 1
ATOM 1160 N N . ARG A 1 144 ? -2.005 2.175 42.914 1.00 10.82 344 ARG A N 1
ATOM 1161 C CA . ARG A 1 144 ? -0.943 3.089 42.524 1.00 10.43 344 ARG A CA 1
ATOM 1162 C C . ARG A 1 144 ? -0.546 3.988 43.704 1.00 10.43 344 ARG A C 1
ATOM 1163 O O . ARG A 1 144 ? 0.634 4.155 43.998 1.00 9.87 344 ARG A O 1
ATOM 1171 N N . GLU A 1 145 ? -1.536 4.568 44.377 1.00 10.82 345 GLU A N 1
ATOM 1172 C CA . GLU A 1 145 ? -1.230 5.413 45.523 1.00 11.11 345 GLU A CA 1
ATOM 1173 C C . GLU A 1 145 ? -0.568 4.647 46.661 1.00 10.13 345 GLU A C 1
ATOM 1174 O O . GLU A 1 145 ? 0.326 5.163 47.311 1.00 9.90 345 GLU A O 1
ATOM 1180 N N . ARG A 1 146 ? -1.010 3.412 46.890 1.00 10.24 346 ARG A N 1
ATOM 1181 C CA . ARG A 1 146 ? -0.375 2.587 47.908 1.00 9.80 346 ARG A CA 1
ATOM 1182 C C . ARG A 1 146 ? 1.089 2.345 47.542 1.00 10.21 346 ARG A C 1
ATOM 1183 O O . ARG A 1 146 ? 1.989 2.520 48.376 1.00 10.75 346 ARG A O 1
ATOM 1191 N N . MET A 1 147 ? 1.315 1.965 46.283 1.00 9.37 347 MET A N 1
ATOM 1192 C CA . MET A 1 147 ? 2.667 1.689 45.826 1.00 9.00 347 MET A CA 1
ATOM 1193 C C . MET A 1 147 ? 3.570 2.931 45.772 1.00 8.98 347 MET A C 1
ATOM 1194 O O . MET A 1 147 ? 4.775 2.801 45.954 1.00 8.98 347 MET A O 1
ATOM 1199 N N . GLN A 1 148 ? 3.006 4.111 45.542 1.00 8.60 348 GLN A N 1
ATOM 1200 C CA . GLN A 1 148 ? 3.799 5.339 45.625 1.00 8.59 348 GLN A CA 1
ATOM 1201 C C . GLN A 1 148 ? 4.541 5.421 46.950 1.00 8.65 348 GLN A C 1
ATOM 1202 O O . GLN A 1 148 ? 5.722 5.704 46.992 1.00 9.35 348 GLN A O 1
ATOM 1208 N N . ASN A 1 149 ? 3.830 5.141 48.037 1.00 9.47 349 ASN A N 1
ATOM 1209 C CA . ASN A 1 149 ? 4.407 5.223 49.357 1.00 10.09 349 ASN A CA 1
ATOM 1210 C C . ASN A 1 149 ? 5.442 4.124 49.603 1.00 10.51 349 ASN A C 1
ATOM 1211 O O . ASN A 1 149 ? 6.446 4.357 50.290 1.00 10.90 349 ASN A O 1
ATOM 1216 N N . GLU A 1 150 ? 5.210 2.935 49.029 1.00 10.22 350 GLU A N 1
ATOM 1217 C CA . GLU A 1 150 ? 6.196 1.859 49.123 1.00 11.16 350 GLU A CA 1
ATOM 1218 C C . GLU A 1 150 ? 7.459 2.214 48.372 1.00 10.66 350 GLU A C 1
ATOM 1219 O O . GLU A 1 150 ? 8.564 1.896 48.816 1.00 11.15 350 GLU A O 1
ATOM 1225 N N . TYR A 1 151 ? 7.294 2.867 47.217 1.00 10.45 351 TYR A N 1
ATOM 1226 C CA . TYR A 1 151 ? 8.443 3.311 46.448 1.00 10.91 351 TYR A CA 1
ATOM 1227 C C . TYR A 1 151 ? 9.229 4.365 47.196 1.00 10.89 351 TYR A C 1
ATOM 1228 O O . TYR A 1 151 ? 10.466 4.301 47.232 1.00 11.32 351 TYR A O 1
ATOM 1237 N N . ALA A 1 152 ? 8.539 5.316 47.814 1.00 10.74 352 ALA A N 1
ATOM 1238 C CA . ALA A 1 152 ? 9.281 6.336 48.571 1.00 11.59 352 ALA A CA 1
ATOM 1239 C C . ALA A 1 152 ? 10.114 5.699 49.677 1.00 12.58 352 ALA A C 1
ATOM 1240 O O . ALA A 1 152 ? 11.245 6.115 49.927 1.00 13.68 352 ALA A O 1
ATOM 1242 N N . LYS A 1 153 ? 9.565 4.676 50.323 1.00 13.03 353 LYS A N 1
ATOM 1243 C CA . LYS A 1 153 ? 10.275 3.992 51.402 1.00 15.52 353 LYS A CA 1
ATOM 1244 C C . LYS A 1 153 ? 11.466 3.217 50.858 1.00 16.14 353 LYS A C 1
ATOM 1245 O O . LYS A 1 153 ? 12.564 3.259 51.424 1.00 17.03 353 LYS A O 1
ATOM 1251 N N . SER A 1 154 ? 11.266 2.526 49.738 1.00 16.44 354 SER A N 1
ATOM 1252 C CA . SER A 1 154 ? 12.357 1.737 49.152 1.00 17.78 354 SER A CA 1
ATOM 1253 C C . SER A 1 154 ? 13.505 2.621 48.674 1.00 18.85 354 SER A C 1
ATOM 1254 O O . SER A 1 154 ? 14.678 2.238 48.779 1.00 18.82 354 SER A O 1
ATOM 1257 N N . ALA A 1 155 ? 13.162 3.795 48.148 1.00 19.85 355 ALA A N 1
ATOM 1258 C CA . ALA A 1 155 ? 14.147 4.728 47.596 1.00 21.60 355 ALA A CA 1
ATOM 1259 C C . ALA A 1 155 ? 15.071 5.238 48.675 1.00 23.14 355 ALA A C 1
ATOM 1260 O O . ALA A 1 155 ? 16.282 5.327 48.465 1.00 23.19 355 ALA A O 1
ATOM 1262 N N . LEU A 1 156 ? 14.487 5.568 49.825 1.00 24.74 356 LEU A N 1
ATOM 1263 C CA . LEU A 1 156 ? 15.235 6.011 50.989 1.00 26.64 356 LEU A CA 1
ATOM 1264 C C . LEU A 1 156 ? 16.309 4.981 51.331 1.00 27.63 356 LEU A C 1
ATOM 1265 O O . LEU A 1 156 ? 17.484 5.330 51.501 1.00 27.75 356 LEU A O 1
ATOM 1270 N N . ASN A 1 157 ? 15.891 3.718 51.402 1.00 28.96 357 ASN A N 1
ATOM 1271 C CA . ASN A 1 157 ? 16.781 2.591 51.668 1.00 29.91 357 ASN A CA 1
ATOM 1272 C C . ASN A 1 157 ? 17.948 2.503 50.687 1.00 30.35 357 ASN A C 1
ATOM 1273 O O . ASN A 1 157 ? 19.068 2.174 51.079 1.00 30.31 357 ASN A O 1
ATOM 1278 N N . TYR A 1 158 ? 17.680 2.802 49.417 1.00 30.60 358 TYR A N 1
ATOM 1279 C CA . TYR A 1 158 ? 18.700 2.724 48.376 1.00 30.77 358 TYR A CA 1
ATOM 1280 C C . TYR A 1 158 ? 19.749 3.833 48.488 1.00 31.17 358 TYR A C 1
ATOM 1281 O O . TYR A 1 158 ? 20.948 3.555 48.407 1.00 31.28 358 TYR A O 1
ATOM 1290 N N . THR A 1 159 ? 19.286 5.074 48.666 1.00 31.23 359 THR A N 1
ATOM 1291 C CA . THR A 1 159 ? 20.140 6.268 48.778 1.00 31.67 359 THR A CA 1
ATOM 1292 C C . THR A 1 159 ? 21.167 6.142 49.904 1.00 31.76 359 THR A C 1
ATOM 1293 O O . THR A 1 159 ? 20.851 5.659 50.991 1.00 32.31 359 THR A O 1
ATOM 1297 N N . PRO B 1 2 ? -12.943 -11.357 18.371 1.00 23.80 202 PRO B N 1
ATOM 1298 C CA . PRO B 1 2 ? -12.199 -12.195 17.429 1.00 23.00 202 PRO B CA 1
ATOM 1299 C C . PRO B 1 2 ? -10.704 -11.839 17.376 1.00 22.32 202 PRO B C 1
ATOM 1300 O O . PRO B 1 2 ? -10.329 -10.706 17.704 1.00 22.49 202 PRO B O 1
ATOM 1304 N N . PHE B 1 3 ? -9.876 -12.818 16.994 1.00 20.02 203 PHE B N 1
ATOM 1305 C CA . PHE B 1 3 ? -8.455 -12.608 16.712 1.00 19.39 203 PHE B CA 1
ATOM 1306 C C . PHE B 1 3 ? -8.310 -11.797 15.441 1.00 18.33 203 PHE B C 1
ATOM 1307 O O . PHE B 1 3 ? -8.893 -12.155 14.422 1.00 18.75 203 PHE B O 1
ATOM 1315 N N . LYS B 1 4 ? -7.527 -10.724 15.491 1.00 16.76 204 LYS B N 1
ATOM 1316 C CA . LYS B 1 4 ? -7.246 -9.920 14.309 1.00 15.55 204 LYS B CA 1
ATOM 1317 C C . LYS B 1 4 ? -5.858 -10.271 13.796 1.00 13.39 204 LYS B C 1
ATOM 1318 O O . LYS B 1 4 ? -4.913 -10.387 14.567 1.00 12.05 204 LYS B O 1
ATOM 1324 N N . ILE B 1 5 ? -5.762 -10.467 12.488 1.00 11.68 205 ILE B N 1
ATOM 1325 C CA . ILE B 1 5 ? -4.510 -10.839 11.843 1.00 10.86 205 ILE B CA 1
ATOM 1326 C C . ILE B 1 5 ? -4.338 -9.849 10.701 1.00 10.27 205 ILE B C 1
ATOM 1327 O O . ILE B 1 5 ? -5.238 -9.692 9.858 1.00 10.36 205 ILE B O 1
ATOM 1332 N N . ALA B 1 6 ? -3.221 -9.119 10.687 1.00 9.62 206 ALA B N 1
ATOM 1333 C CA . ALA B 1 6 ? -2.993 -8.083 9.675 1.00 9.97 206 ALA B CA 1
ATOM 1334 C C . ALA B 1 6 ? -1.989 -8.493 8.624 1.00 10.01 206 ALA B C 1
ATOM 1335 O O . ALA B 1 6 ? -1.035 -9.220 8.917 1.00 9.72 206 ALA B O 1
ATOM 1337 N N . MET B 1 7 ? -2.214 -8.019 7.402 1.00 10.72 207 MET B N 1
ATOM 1338 C CA . MET B 1 7 ? -1.177 -7.934 6.391 1.00 11.17 207 MET B CA 1
ATOM 1339 C C . MET B 1 7 ? -1.299 -6.565 5.757 1.00 12.37 207 MET B C 1
ATOM 1340 O O . MET B 1 7 ? -2.370 -6.183 5.281 1.00 12.29 207 MET B O 1
ATOM 1345 N N . VAL B 1 8 ? -0.194 -5.826 5.778 1.00 13.44 208 VAL B N 1
ATOM 1346 C CA . VAL B 1 8 ? -0.130 -4.518 5.153 1.00 15.92 208 VAL B CA 1
ATOM 1347 C C . VAL B 1 8 ? 0.775 -4.590 3.919 1.00 16.51 208 VAL B C 1
ATOM 1348 O O . VAL B 1 8 ? 1.908 -5.110 3.964 1.00 17.39 208 VAL B O 1
ATOM 1352 N N . GLY B 1 9 ? 0.252 -4.099 2.801 1.00 17.92 209 GLY B N 1
ATOM 1353 C CA . GLY B 1 9 ? 1.016 -4.071 1.574 1.00 19.75 209 GLY B CA 1
ATOM 1354 C C . GLY B 1 9 ? 0.153 -4.000 0.338 1.00 20.62 209 GLY B C 1
ATOM 1355 O O . GLY B 1 9 ? -1.078 -4.103 0.415 1.00 20.32 209 GLY B O 1
ATOM 1356 N N . ARG B 1 10 ? 0.817 -3.815 -0.800 1.00 21.49 210 ARG B N 1
ATOM 1357 C CA . ARG B 1 10 ? 0.153 -3.660 -2.085 1.00 22.60 210 ARG B CA 1
ATOM 1358 C C . ARG B 1 10 ? -0.747 -4.856 -2.381 1.00 22.53 210 ARG B C 1
ATOM 1359 O O . ARG B 1 10 ? -0.368 -6.006 -2.152 1.00 22.61 210 ARG B O 1
ATOM 1367 N N . TYR B 1 11 ? -1.937 -4.577 -2.893 1.00 22.32 211 TYR B N 1
ATOM 1368 C CA . TYR B 1 11 ? -2.796 -5.623 -3.417 1.00 22.54 211 TYR B CA 1
ATOM 1369 C C . TYR B 1 11 ? -2.303 -6.052 -4.801 1.00 22.94 211 TYR B C 1
ATOM 1370 O O . TYR B 1 11 ? -2.719 -5.495 -5.820 1.00 23.90 211 TYR B O 1
ATOM 1379 N N . SER B 1 12 ? -1.409 -7.034 -4.842 1.00 23.26 212 SER B N 1
ATOM 1380 C CA . SER B 1 12 ? -0.789 -7.461 -6.095 1.00 23.86 212 SER B CA 1
ATOM 1381 C C . SER B 1 12 ? -0.471 -8.937 -6.014 1.00 24.02 212 SER B C 1
ATOM 1382 O O . SER B 1 12 ? -0.352 -9.487 -4.917 1.00 23.29 212 SER B O 1
ATOM 1385 N N . ASN B 1 13 ? -0.327 -9.578 -7.170 1.00 24.06 213 ASN B N 1
ATOM 1386 C CA . ASN B 1 13 ? 0.055 -10.982 -7.206 1.00 24.18 213 ASN B CA 1
ATOM 1387 C C . ASN B 1 13 ? 1.337 -11.286 -6.430 1.00 23.70 213 ASN B C 1
ATOM 1388 O O . ASN B 1 13 ? 1.429 -12.328 -5.784 1.00 23.41 213 ASN B O 1
ATOM 1393 N N . GLU B 1 14 ? 2.308 -10.378 -6.488 1.00 22.98 214 GLU B N 1
ATOM 1394 C CA . GLU B 1 14 ? 3.565 -10.525 -5.749 1.00 22.05 214 GLU B CA 1
ATOM 1395 C C . GLU B 1 14 ? 3.309 -10.687 -4.243 1.00 21.06 214 GLU B C 1
ATOM 1396 O O . GLU B 1 14 ? 4.030 -11.417 -3.565 1.00 21.13 214 GLU B O 1
ATOM 1402 N N . LYS B 1 15 ? 2.289 -9.995 -3.740 1.00 19.61 215 LYS B N 1
ATOM 1403 C CA . LYS B 1 15 ? 1.988 -9.961 -2.300 1.00 19.33 215 LYS B CA 1
ATOM 1404 C C . LYS B 1 15 ? 1.072 -11.068 -1.822 1.00 17.99 215 LYS B C 1
ATOM 1405 O O . LYS B 1 15 ? 1.167 -11.507 -0.671 1.00 17.31 215 LYS B O 1
ATOM 1411 N N . ASN B 1 16 ? 0.185 -11.529 -2.698 1.00 17.24 216 ASN B N 1
ATOM 1412 C CA . ASN B 1 16 ? -0.491 -12.803 -2.489 1.00 16.57 216 ASN B CA 1
ATOM 1413 C C . ASN B 1 16 ? -1.367 -12.823 -1.235 1.00 16.14 216 ASN B C 1
ATOM 1414 O O . ASN B 1 16 ? -1.361 -13.812 -0.477 1.00 16.14 216 ASN B O 1
ATOM 1419 N N . GLN B 1 17 ? -2.134 -11.752 -1.027 1.00 15.15 217 GLN B N 1
ATOM 1420 C CA . GLN B 1 17 ? -3.168 -11.727 0.015 1.00 15.02 217 GLN B CA 1
ATOM 1421 C C . GLN B 1 17 ? -4.111 -12.932 -0.083 1.00 13.95 217 GLN B C 1
ATOM 1422 O O . GLN B 1 17 ? -4.665 -13.382 0.926 1.00 13.71 217 GLN B O 1
ATOM 1428 N N . SER B 1 18 ? -4.301 -13.446 -1.300 1.00 12.91 218 SER B N 1
ATOM 1429 C CA . SER B 1 18 ? -5.189 -14.593 -1.488 1.00 12.26 218 SER B CA 1
ATOM 1430 C C . SER B 1 18 ? -4.794 -15.819 -0.664 1.00 11.62 218 SER B C 1
ATOM 1431 O O . SER B 1 18 ? -5.676 -16.528 -0.182 1.00 11.24 218 SER B O 1
ATOM 1434 N N . VAL B 1 19 ? -3.490 -16.071 -0.497 1.00 11.19 219 VAL B N 1
ATOM 1435 C CA . VAL B 1 19 ? -3.070 -17.273 0.242 1.00 10.93 219 VAL B CA 1
ATOM 1436 C C . VAL B 1 19 ? -3.438 -17.116 1.711 1.00 10.11 219 VAL B C 1
ATOM 1437 O O . VAL B 1 19 ? -3.748 -18.092 2.374 1.00 9.83 219 VAL B O 1
ATOM 1441 N N . LEU B 1 20 ? -3.428 -15.872 2.191 1.00 10.03 220 LEU B N 1
ATOM 1442 C CA . LEU B 1 20 ? -3.821 -15.606 3.575 1.00 9.69 220 LEU B CA 1
ATOM 1443 C C . LEU B 1 20 ? -5.331 -15.736 3.770 1.00 9.79 220 LEU B C 1
ATOM 1444 O O . LEU B 1 20 ? -5.771 -16.321 4.767 1.00 8.88 220 LEU B O 1
ATOM 1449 N N . ILE B 1 21 ? -6.112 -15.218 2.817 1.00 9.46 221 ILE B N 1
ATOM 1450 C CA . ILE B 1 21 ? -7.572 -15.405 2.840 1.00 10.15 221 ILE B CA 1
ATOM 1451 C C . ILE B 1 21 ? -7.922 -16.895 2.838 1.00 10.24 221 ILE B C 1
ATOM 1452 O O . ILE B 1 21 ? -8.738 -17.344 3.642 1.00 11.18 221 ILE B O 1
ATOM 1457 N N . LYS B 1 22 ? -7.288 -17.652 1.946 1.00 10.31 222 LYS B N 1
ATOM 1458 C CA . LYS B 1 22 ? -7.503 -19.100 1.883 1.00 11.32 222 LYS B CA 1
ATOM 1459 C C . LYS B 1 22 ? -7.098 -19.770 3.199 1.00 11.71 222 LYS B C 1
ATOM 1460 O O . LYS B 1 22 ? -7.802 -20.654 3.710 1.00 11.49 222 LYS B O 1
ATOM 1466 N N . ALA B 1 23 ? -5.991 -19.324 3.791 1.00 11.34 223 ALA B N 1
ATOM 1467 C CA . ALA B 1 23 ? -5.523 -19.919 5.040 1.00 11.83 223 ALA B CA 1
ATOM 1468 C C . ALA B 1 23 ? -6.535 -19.735 6.168 1.00 11.88 223 ALA B C 1
ATOM 1469 O O . ALA B 1 23 ? -6.745 -20.642 6.967 1.00 12.18 223 ALA B O 1
ATOM 1471 N N . VAL B 1 24 ? -7.174 -18.571 6.230 1.00 11.90 224 VAL B N 1
ATOM 1472 C CA . VAL B 1 24 ? -8.191 -18.347 7.263 1.00 12.50 224 VAL B CA 1
ATOM 1473 C C . VAL B 1 24 ? -9.418 -19.213 6.952 1.00 12.94 224 VAL B C 1
ATOM 1474 O O . VAL B 1 24 ? -10.040 -19.754 7.867 1.00 12.48 224 VAL B O 1
ATOM 1478 N N . ALA B 1 25 ? -9.739 -19.366 5.664 1.00 13.65 225 ALA B N 1
ATOM 1479 C CA . ALA B 1 25 ? -10.877 -20.228 5.285 1.00 14.28 225 ALA B CA 1
ATOM 1480 C C . ALA B 1 25 ? -10.665 -21.674 5.756 1.00 14.26 225 ALA B C 1
ATOM 1481 O O . ALA B 1 25 ? -11.628 -22.364 6.105 1.00 15.48 225 ALA B O 1
ATOM 1483 N N . LEU B 1 26 ? -9.400 -22.092 5.827 1.00 13.88 226 LEU B N 1
ATOM 1484 C CA . LEU B 1 26 ? -9.020 -23.442 6.218 1.00 14.39 226 LEU B CA 1
ATOM 1485 C C . LEU B 1 26 ? -8.831 -23.602 7.724 1.00 14.47 226 LEU B C 1
ATOM 1486 O O . LEU B 1 26 ? -8.724 -24.732 8.219 1.00 15.71 226 LEU B O 1
ATOM 1491 N N . SER B 1 27 ? -8.814 -22.485 8.451 1.00 14.18 227 SER B N 1
ATOM 1492 C CA . SER B 1 27 ? -8.492 -22.476 9.878 1.00 14.54 227 SER B CA 1
ATOM 1493 C C . SER B 1 27 ? -9.597 -23.110 10.716 1.00 15.30 227 SER B C 1
ATOM 1494 O O . SER B 1 27 ? -10.785 -22.972 10.404 1.00 15.66 227 SER B O 1
ATOM 1497 N N . LYS B 1 28 ? -9.194 -23.780 11.789 1.00 16.09 228 LYS B N 1
ATOM 1498 C CA . LYS B 1 28 ? -10.127 -24.244 12.825 1.00 17.26 228 LYS B CA 1
ATOM 1499 C C . LYS B 1 28 ? -10.889 -23.073 13.444 1.00 17.93 228 LYS B C 1
ATOM 1500 O O . LYS B 1 28 ? -11.967 -23.251 14.027 1.00 18.68 228 LYS B O 1
ATOM 1506 N N . TYR B 1 29 ? -10.324 -21.874 13.325 1.00 17.11 229 TYR B N 1
ATOM 1507 C CA . TYR B 1 29 ? -10.834 -20.688 14.013 1.00 17.21 229 TYR B CA 1
ATOM 1508 C C . TYR B 1 29 ? -11.310 -19.630 13.035 1.00 16.68 229 TYR B C 1
ATOM 1509 O O . TYR B 1 29 ? -11.384 -18.445 13.383 1.00 16.72 229 TYR B O 1
ATOM 1518 N N . LYS B 1 30 ? -11.677 -20.081 11.830 1.00 17.20 230 LYS B N 1
ATOM 1519 C CA . LYS B 1 30 ? -12.199 -19.225 10.762 1.00 18.07 230 LYS B CA 1
ATOM 1520 C C . LYS B 1 30 ? -13.191 -18.180 11.269 1.00 18.94 230 LYS B C 1
ATOM 1521 O O . LYS B 1 30 ? -13.024 -16.985 11.016 1.00 18.99 230 LYS B O 1
ATOM 1527 N N . GLN B 1 31 ? -14.207 -18.642 11.999 1.00 20.20 231 GLN B N 1
ATOM 1528 C CA . GLN B 1 31 ? -15.278 -17.782 12.506 1.00 21.16 231 GLN B CA 1
ATOM 1529 C C . GLN B 1 31 ? -14.782 -16.731 13.499 1.00 20.46 231 GLN B C 1
ATOM 1530 O O . GLN B 1 31 ? -15.398 -15.673 13.641 1.00 20.59 231 GLN B O 1
ATOM 1536 N N . ASP B 1 32 ? -13.667 -17.025 14.174 1.00 20.35 232 ASP B N 1
ATOM 1537 C CA . ASP B 1 32 ? -13.112 -16.130 15.203 1.00 19.90 232 ASP B CA 1
ATOM 1538 C C . ASP B 1 32 ? -11.898 -15.324 14.729 1.00 18.61 232 ASP B C 1
ATOM 1539 O O . ASP B 1 32 ? -11.152 -14.794 15.554 1.00 18.01 232 ASP B O 1
ATOM 1544 N N . ILE B 1 33 ? -11.704 -15.233 13.418 1.00 16.95 233 ILE B N 1
ATOM 1545 C CA . ILE B 1 33 ? -10.600 -14.436 12.864 1.00 15.60 233 ILE B CA 1
ATOM 1546 C C . ILE B 1 33 ? -11.154 -13.337 11.982 1.00 15.27 233 ILE B C 1
ATOM 1547 O O . ILE B 1 33 ? -12.068 -13.583 11.180 1.00 14.91 233 ILE B O 1
ATOM 1552 N N . VAL B 1 34 ? -10.602 -12.130 12.122 1.00 14.08 234 VAL B N 1
ATOM 1553 C CA . VAL B 1 34 ? -10.841 -11.057 11.163 1.00 14.82 234 VAL B CA 1
ATOM 1554 C C . VAL B 1 34 ? -9.497 -10.699 10.559 1.00 13.83 234 VAL B C 1
ATOM 1555 O O . VAL B 1 34 ? -8.535 -10.437 11.296 1.00 13.78 234 VAL B O 1
ATOM 1559 N N . LEU B 1 35 ? -9.430 -10.708 9.231 1.00 13.28 235 LEU B N 1
ATOM 1560 C CA . LEU B 1 35 ? -8.238 -10.234 8.519 1.00 12.39 235 LEU B CA 1
ATOM 1561 C C . LEU B 1 35 ? -8.269 -8.729 8.297 1.00 13.29 235 LEU B C 1
ATOM 1562 O O . LEU B 1 35 ? -9.252 -8.179 7.775 1.00 14.16 235 LEU B O 1
ATOM 1567 N N . LEU B 1 36 ? -7.180 -8.060 8.661 1.00 12.69 236 LEU B N 1
ATOM 1568 C CA . LEU B 1 36 ? -7.007 -6.659 8.332 1.00 13.18 236 LEU B CA 1
ATOM 1569 C C . LEU B 1 36 ? -6.035 -6.583 7.183 1.00 13.70 236 LEU B C 1
ATOM 1570 O O . LEU B 1 36 ? -4.824 -6.672 7.392 1.00 13.72 236 LEU B O 1
ATOM 1575 N N . LEU B 1 37 ? -6.570 -6.452 5.972 1.00 14.19 237 LEU B N 1
ATOM 1576 C CA . LEU B 1 37 ? -5.766 -6.450 4.765 1.00 15.08 237 LEU B CA 1
ATOM 1577 C C . LEU B 1 37 ? -5.700 -5.026 4.253 1.00 16.65 237 LEU B C 1
ATOM 1578 O O . LEU B 1 37 ? -6.591 -4.568 3.527 1.00 17.28 237 LEU B O 1
ATOM 1583 N N . LYS B 1 38 ? -4.648 -4.325 4.656 1.00 17.71 238 LYS B N 1
ATOM 1584 C CA . LYS B 1 38 ? -4.601 -2.877 4.492 1.00 19.15 238 LYS B CA 1
ATOM 1585 C C . LYS B 1 38 ? -3.584 -2.495 3.423 1.00 19.76 238 LYS B C 1
ATOM 1586 O O . LYS B 1 38 ? -2.427 -2.896 3.486 1.00 19.78 238 LYS B O 1
ATOM 1592 N N . GLY B 1 39 ? -4.034 -1.742 2.416 1.00 21.41 239 GLY B N 1
ATOM 1593 C CA . GLY B 1 39 ? -3.198 -1.450 1.244 1.00 22.26 239 GLY B CA 1
ATOM 1594 C C . GLY B 1 39 ? -3.984 -0.928 0.050 1.00 23.14 239 GLY B C 1
ATOM 1595 O O . GLY B 1 39 ? -5.151 -0.563 0.191 1.00 23.32 239 GLY B O 1
ATOM 1596 N N . LYS B 1 40 ? -3.336 -0.906 -1.116 1.00 23.83 240 LYS B N 1
ATOM 1597 C CA . LYS B 1 40 ? -3.932 -0.455 -2.381 1.00 24.71 240 LYS B CA 1
ATOM 1598 C C . LYS B 1 40 ? -3.359 -1.270 -3.521 1.00 24.62 240 LYS B C 1
ATOM 1599 O O . LYS B 1 40 ? -2.213 -1.716 -3.451 1.00 25.04 240 LYS B O 1
ATOM 1605 N N . GLY B 1 41 ? -4.133 -1.458 -4.585 1.00 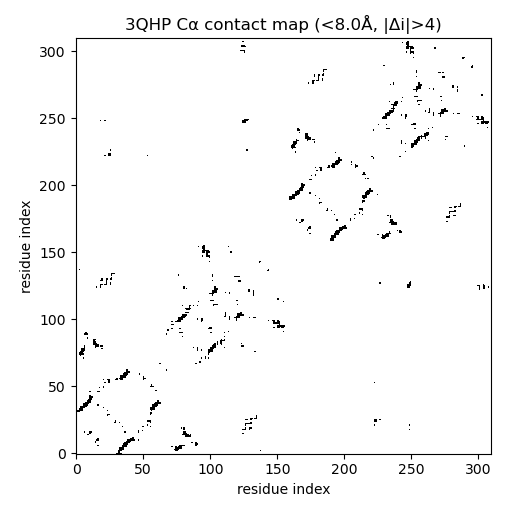25.28 241 GLY B N 1
ATOM 1606 C CA . GLY B 1 41 ? -3.610 -2.125 -5.769 1.00 25.86 241 GLY B CA 1
ATOM 1607 C C . GLY B 1 41 ? -4.654 -2.643 -6.732 1.00 26.40 241 GLY B C 1
ATOM 1608 O O . GLY B 1 41 ? -5.854 -2.505 -6.471 1.00 26.54 241 GLY B O 1
ATOM 1609 N N . PRO B 1 42 ? -4.203 -3.241 -7.854 1.00 26.72 242 PRO B N 1
ATOM 1610 C CA . PRO B 1 42 ? -5.121 -3.781 -8.864 1.00 27.01 242 PRO B CA 1
ATOM 1611 C C . PRO B 1 42 ? -5.906 -5.021 -8.406 1.00 26.91 242 PRO B C 1
ATOM 1612 O O . PRO B 1 42 ? -6.922 -5.357 -9.014 1.00 27.30 242 PRO B O 1
ATOM 1616 N N . ASP B 1 43 ? -5.462 -5.676 -7.331 1.00 26.90 243 ASP B N 1
ATOM 1617 C CA . ASP B 1 43 ? -6.122 -6.895 -6.848 1.00 26.54 243 ASP B CA 1
ATOM 1618 C C . ASP B 1 43 ? -7.297 -6.662 -5.896 1.00 26.32 243 ASP B C 1
ATOM 1619 O O . ASP B 1 43 ? -7.909 -7.615 -5.407 1.00 26.16 243 ASP B O 1
ATOM 1624 N N . GLU B 1 44 ? -7.621 -5.395 -5.658 1.00 25.97 244 GLU B N 1
ATOM 1625 C CA . GLU B 1 44 ? -8.614 -5.004 -4.656 1.00 26.03 244 GLU B CA 1
ATOM 1626 C C . GLU B 1 44 ? -9.968 -5.714 -4.751 1.00 26.01 244 GLU B C 1
ATOM 1627 O O . GLU B 1 44 ? -10.458 -6.275 -3.764 1.00 25.89 244 GLU B O 1
ATOM 1633 N N . LYS B 1 45 ? -10.585 -5.676 -5.928 1.00 25.72 245 LYS B N 1
ATOM 1634 C CA . LYS B 1 45 ? -11.905 -6.275 -6.090 1.00 25.30 245 LYS B CA 1
ATOM 1635 C C . LYS B 1 45 ? -11.824 -7.797 -6.023 1.00 24.51 245 LYS B C 1
ATOM 1636 O O . LYS B 1 45 ? -12.670 -8.433 -5.396 1.00 24.15 245 LYS B O 1
ATOM 1642 N N . LYS B 1 46 ? -10.797 -8.366 -6.651 1.00 24.17 246 LYS B N 1
ATOM 1643 C CA . LYS B 1 46 ? -10.575 -9.807 -6.601 1.00 23.85 246 LYS B CA 1
ATOM 1644 C C . LYS B 1 46 ? -10.516 -10.329 -5.163 1.00 22.75 246 LYS B C 1
ATOM 1645 O O . LYS B 1 46 ? -11.178 -11.309 -4.831 1.00 22.82 246 LYS B O 1
ATOM 1651 N N . ILE B 1 47 ? -9.736 -9.670 -4.310 1.00 21.70 247 ILE B N 1
ATOM 1652 C CA . ILE B 1 47 ? -9.558 -10.186 -2.942 1.00 20.37 247 ILE B CA 1
ATOM 1653 C C . ILE B 1 47 ? -10.770 -9.976 -2.021 1.00 19.69 247 ILE B C 1
ATOM 1654 O O . ILE B 1 47 ? -11.053 -10.799 -1.152 1.00 18.64 247 ILE B O 1
ATOM 1659 N N . LYS B 1 48 ? -11.503 -8.884 -2.228 1.00 19.31 248 LYS B N 1
ATOM 1660 C CA . LYS B 1 48 ? -12.771 -8.691 -1.533 1.00 19.67 248 LYS B CA 1
ATOM 1661 C C . LYS B 1 48 ? -13.781 -9.794 -1.904 1.00 19.17 248 LYS B C 1
ATOM 1662 O O . LYS B 1 48 ? -14.469 -10.338 -1.035 1.00 20.38 248 LYS B O 1
ATOM 1668 N N . LEU B 1 49 ? -13.839 -10.111 -3.196 1.00 19.89 249 LEU B N 1
ATOM 1669 C CA . LEU B 1 49 ? -14.745 -11.146 -3.701 1.00 19.74 249 LEU B CA 1
ATOM 1670 C C . LEU B 1 49 ? -14.336 -12.522 -3.186 1.00 19.00 249 LEU B C 1
ATOM 1671 O O . LEU B 1 49 ? -15.190 -13.313 -2.771 1.00 19.76 249 LEU B O 1
ATOM 1676 N N . LEU B 1 50 ? -13.026 -12.779 -3.171 1.00 17.43 250 LEU B N 1
ATOM 1677 C CA . LEU B 1 50 ? -12.506 -14.032 -2.631 1.00 16.09 250 LEU B CA 1
ATOM 1678 C C . LEU B 1 50 ? -12.878 -14.218 -1.168 1.00 15.68 250 LEU B C 1
ATOM 1679 O O . LEU B 1 50 ? -13.384 -15.269 -0.766 1.00 15.03 250 LEU B O 1
ATOM 1684 N N . ALA B 1 51 ? -12.663 -13.190 -0.354 1.00 15.33 251 ALA B N 1
ATOM 1685 C CA . ALA B 1 51 ? -13.022 -13.291 1.055 1.00 15.48 251 ALA B CA 1
ATOM 1686 C C . ALA B 1 51 ? -14.530 -13.556 1.200 1.00 16.14 251 ALA B C 1
ATOM 1687 O O . ALA B 1 51 ? -14.945 -14.404 1.976 1.00 16.05 251 ALA B O 1
ATOM 1689 N N . GLN B 1 52 ? -15.328 -12.838 0.413 1.00 18.02 252 GLN B N 1
ATOM 1690 C CA . GLN B 1 52 ? -16.772 -13.038 0.467 1.00 19.63 252 GLN B CA 1
ATOM 1691 C C . GLN B 1 52 ? -17.173 -14.454 0.043 1.00 19.09 252 GLN B C 1
ATOM 1692 O O . GLN B 1 52 ? -17.932 -15.107 0.761 1.00 18.94 252 GLN B O 1
ATOM 1698 N N . LYS B 1 53 ? -16.629 -14.920 -1.083 1.00 18.96 253 LYS B N 1
ATOM 1699 C CA . LYS B 1 53 ? -16.915 -16.271 -1.602 1.00 18.77 253 LYS B CA 1
ATOM 1700 C C . LYS B 1 53 ? -16.510 -17.340 -0.594 1.00 18.24 253 LYS B C 1
ATOM 1701 O O . LYS B 1 53 ? -17.184 -18.358 -0.464 1.00 17.80 253 LYS B O 1
ATOM 1707 N N . LEU B 1 54 ? -15.412 -17.113 0.135 1.00 16.91 254 LEU B N 1
ATOM 1708 C CA . LEU B 1 54 ? -14.986 -18.078 1.153 1.00 16.91 254 LEU B CA 1
ATOM 1709 C C . LEU B 1 54 ? -15.568 -17.860 2.560 1.00 17.06 254 LEU B C 1
ATOM 1710 O O . LEU B 1 54 ? -15.311 -18.646 3.462 1.00 17.89 254 LEU B O 1
ATOM 1715 N N . GLY B 1 55 ? -16.364 -16.801 2.732 1.00 17.64 255 GLY B N 1
ATOM 1716 C CA . GLY B 1 55 ? -16.950 -16.458 4.035 1.00 17.99 255 GLY B CA 1
ATOM 1717 C C . GLY B 1 55 ? -15.932 -16.018 5.070 1.00 17.82 255 GLY B C 1
ATOM 1718 O O . GLY B 1 55 ? -16.087 -16.274 6.264 1.00 18.60 255 GLY B O 1
ATOM 1719 N N . VAL B 1 56 ? -14.868 -15.372 4.601 1.00 16.81 256 VAL B N 1
ATOM 1720 C CA . VAL B 1 56 ? -13.799 -14.912 5.484 1.00 16.02 256 VAL B CA 1
ATOM 1721 C C . VAL B 1 56 ? -14.030 -13.452 5.826 1.00 16.01 256 VAL B C 1
ATOM 1722 O O . VAL B 1 56 ? -14.215 -12.615 4.935 1.00 16.55 256 VAL B O 1
ATOM 1726 N N . LYS B 1 57 ? -14.025 -13.153 7.126 1.00 15.88 257 LYS B N 1
ATOM 1727 C CA . LYS B 1 57 ? -14.185 -11.768 7.545 1.00 16.61 257 LYS B CA 1
ATOM 1728 C C . LYS B 1 57 ? -12.895 -10.994 7.314 1.00 16.34 257 LYS B C 1
ATOM 1729 O O . LYS B 1 57 ? -11.824 -11.409 7.766 1.00 15.94 257 LYS B O 1
ATOM 1735 N N . ALA B 1 58 ? -12.996 -9.884 6.594 1.00 16.75 258 ALA B N 1
ATOM 1736 C CA . ALA B 1 58 ? -11.823 -9.108 6.215 1.00 18.12 258 ALA B CA 1
ATOM 1737 C C . ALA B 1 58 ? -12.153 -7.632 6.087 1.00 19.22 258 ALA B C 1
ATOM 1738 O O . ALA B 1 58 ? -13.207 -7.265 5.541 1.00 19.33 258 ALA B O 1
ATOM 1740 N N . GLU B 1 59 ? -11.244 -6.793 6.579 1.00 19.69 259 GLU B N 1
ATOM 1741 C CA . GLU B 1 59 ? -11.358 -5.343 6.428 1.00 20.92 259 GLU B CA 1
ATOM 1742 C C . GLU B 1 59 ? -10.238 -4.820 5.551 1.00 21.38 259 GLU B C 1
ATOM 1743 O O . GLU B 1 59 ? -9.086 -5.221 5.711 1.00 21.13 259 GLU B O 1
ATOM 1749 N N . PHE B 1 60 ? -10.581 -3.922 4.633 1.00 21.67 260 PHE B N 1
ATOM 1750 C CA . PHE B 1 60 ? -9.655 -3.441 3.616 1.00 22.46 260 PHE B CA 1
ATOM 1751 C C . PHE B 1 60 ? -9.429 -1.943 3.779 1.00 23.46 260 PHE B C 1
ATOM 1752 O O . PHE B 1 60 ? -9.829 -1.380 4.793 1.00 23.59 260 PHE B O 1
ATOM 1760 N N . GLY B 1 61 ? -8.762 -1.328 2.803 1.00 24.43 261 GLY B N 1
ATOM 1761 C CA . GLY B 1 61 ? -8.501 0.116 2.826 1.00 26.22 261 GLY B CA 1
ATOM 1762 C C . GLY B 1 61 ? -7.042 0.425 3.086 1.00 27.36 261 GLY B C 1
ATOM 1763 O O . GLY B 1 61 ? -6.305 -0.418 3.591 1.00 27.35 261 GLY B O 1
ATOM 1764 N N . PHE B 1 62 ? -6.631 1.643 2.743 1.00 28.55 262 PHE B N 1
ATOM 1765 C CA . PHE B 1 62 ? -5.242 2.073 2.875 1.00 29.98 262 PHE B CA 1
ATOM 1766 C C . PHE B 1 62 ? -4.965 2.604 4.279 1.00 30.34 262 PHE B C 1
ATOM 1767 O O . PHE B 1 62 ? -5.843 3.194 4.908 1.00 30.84 262 PHE B O 1
ATOM 1775 N N . VAL B 1 63 ? -3.745 2.377 4.765 1.00 31.05 263 VAL B N 1
ATOM 1776 C CA . VAL B 1 63 ? -3.287 2.973 6.027 1.00 31.69 263 VAL B CA 1
ATOM 1777 C C . VAL B 1 63 ? -1.946 3.691 5.860 1.00 31.97 263 VAL B C 1
ATOM 1778 O O . VAL B 1 63 ? -1.164 3.368 4.964 1.00 32.53 263 VAL B O 1
ATOM 1782 N N . LEU B 1 68 ? -0.972 3.005 11.488 1.00 25.04 268 LEU B N 1
ATOM 1783 C CA . LEU B 1 68 ? -0.515 1.607 11.522 1.00 24.45 268 LEU B CA 1
ATOM 1784 C C . LEU B 1 68 ? -0.516 1.008 12.931 1.00 23.75 268 LEU B C 1
ATOM 1785 O O . LEU B 1 68 ? -0.904 -0.146 13.112 1.00 23.17 268 LEU B O 1
ATOM 1790 N N . LEU B 1 69 ? -0.083 1.772 13.933 1.00 22.67 269 LEU B N 1
ATOM 1791 C CA . LEU B 1 69 ? -0.164 1.274 15.316 1.00 21.89 269 LEU B CA 1
ATOM 1792 C C . LEU B 1 69 ? -1.585 1.201 15.830 1.00 22.03 269 LEU B C 1
ATOM 1793 O O . LEU B 1 69 ? -1.875 0.472 16.789 1.00 20.87 269 LEU B O 1
ATOM 1798 N N . GLU B 1 70 ? -2.458 1.991 15.202 1.00 22.20 270 GLU B N 1
ATOM 1799 C CA . GLU B 1 70 ? -3.892 1.892 15.398 1.00 23.80 270 GLU B CA 1
ATOM 1800 C C . GLU B 1 70 ? -4.385 0.508 14.991 1.00 23.31 270 GLU B C 1
ATOM 1801 O O . GLU B 1 70 ? -5.209 -0.088 15.676 1.00 24.34 270 GLU B O 1
ATOM 1807 N N . ILE B 1 71 ? -3.850 0.012 13.879 1.00 23.62 271 ILE B N 1
ATOM 1808 C CA . ILE B 1 71 ? -4.159 -1.320 13.370 1.00 23.54 271 ILE B CA 1
ATOM 1809 C C . ILE B 1 71 ? -3.510 -2.375 14.267 1.00 23.14 271 ILE B C 1
ATOM 1810 O O . ILE B 1 71 ? -4.176 -3.284 14.762 1.00 23.59 271 ILE B O 1
ATOM 1815 N N . LEU B 1 72 ? -2.214 -2.219 14.510 1.00 22.55 272 LEU B N 1
ATOM 1816 C CA . LEU B 1 72 ? -1.436 -3.249 15.202 1.00 21.38 272 LEU B CA 1
ATOM 1817 C C . LEU B 1 72 ? -1.767 -3.429 16.680 1.00 21.05 272 LEU B C 1
ATOM 1818 O O . LEU B 1 72 ? -1.508 -4.489 17.265 1.00 21.09 272 LEU B O 1
ATOM 1823 N N . LYS B 1 73 ? -2.341 -2.403 17.303 1.00 20.32 273 LYS B N 1
ATOM 1824 C CA . LYS B 1 73 ? -2.688 -2.505 18.716 1.00 20.34 273 LYS B CA 1
ATOM 1825 C C . LYS B 1 73 ? -3.697 -3.612 19.012 1.00 19.72 273 LYS B C 1
ATOM 1826 O O . LYS B 1 73 ? -3.721 -4.134 20.130 1.00 20.84 273 LYS B O 1
ATOM 1832 N N . THR B 1 74 ? -4.510 -3.964 18.011 1.00 18.96 274 THR B N 1
ATOM 1833 C CA . THR B 1 74 ? -5.563 -4.976 18.173 1.00 18.21 274 THR B CA 1
ATOM 1834 C C . THR B 1 74 ? -5.159 -6.356 17.629 1.00 16.23 274 THR B C 1
ATOM 1835 O O . THR B 1 74 ? -5.887 -7.329 17.806 1.00 16.15 274 THR B O 1
ATOM 1839 N N A CYS B 1 75 ? -4.014 -6.423 16.949 0.50 14.77 275 CYS B N 1
ATOM 1840 N N B CYS B 1 75 ? -3.969 -6.406 17.035 0.50 15.53 275 CYS B N 1
ATOM 1841 C CA A CYS B 1 75 ? -3.614 -7.639 16.236 0.50 13.31 275 CYS B CA 1
ATOM 1842 C CA B CYS B 1 75 ? -3.449 -7.547 16.289 0.50 14.96 275 CYS B CA 1
ATOM 1843 C C A CYS B 1 75 ? -2.902 -8.675 17.090 0.50 12.86 275 CYS B C 1
ATOM 1844 C C B CYS B 1 75 ? -2.900 -8.682 17.171 0.50 13.70 275 CYS B C 1
ATOM 1845 O O A CYS B 1 75 ? -2.001 -8.359 17.862 0.50 13.12 275 CYS B O 1
ATOM 1846 O O B CYS B 1 75 ? -2.112 -8.434 18.083 0.50 14.09 275 CYS B O 1
ATOM 1851 N N . THR B 1 76 ? -3.309 -9.923 16.891 1.00 12.36 276 THR B N 1
ATOM 1852 C CA . THR B 1 76 ? -2.724 -11.094 17.551 1.00 11.97 276 THR B CA 1
ATOM 1853 C C . THR B 1 76 ? -1.568 -11.664 16.721 1.00 11.09 276 THR B C 1
ATOM 1854 O O . THR B 1 76 ? -0.645 -12.261 17.277 1.00 11.62 276 THR B O 1
ATOM 1858 N N . LEU B 1 77 ? -1.642 -11.510 15.400 1.00 9.74 277 LEU B N 1
ATOM 1859 C CA . LEU B 1 77 ? -0.558 -11.990 14.491 1.00 10.05 277 LEU B CA 1
ATOM 1860 C C . LEU B 1 77 ? -0.406 -11.074 13.326 1.00 9.57 277 LEU B C 1
ATOM 1861 O O . LEU B 1 77 ? -1.361 -10.412 12.921 1.00 10.16 277 LEU B O 1
ATOM 1866 N N . TYR B 1 78 ? 0.800 -11.026 12.767 1.00 8.85 278 TYR B N 1
ATOM 1867 C CA . TYR B 1 78 ? 1.042 -10.316 11.533 1.00 9.37 278 TYR B CA 1
ATOM 1868 C C . TYR B 1 78 ? 1.461 -11.364 10.510 1.00 9.27 278 TYR B C 1
ATOM 1869 O O . TYR B 1 78 ? 2.339 -12.193 10.793 1.00 9.39 278 TYR B O 1
ATOM 1878 N N . VAL B 1 79 ? 0.884 -11.313 9.318 1.00 9.33 279 VAL B N 1
ATOM 1879 C CA . VAL B 1 79 ? 1.271 -12.250 8.262 1.00 10.00 279 VAL B CA 1
ATOM 1880 C C . VAL B 1 79 ? 1.804 -11.475 7.081 1.00 9.98 279 VAL B C 1
ATOM 1881 O O . VAL B 1 79 ? 1.182 -10.526 6.616 1.00 10.07 279 VAL B O 1
ATOM 1885 N N . HIS B 1 80 ? 2.970 -11.861 6.577 1.00 9.64 280 HIS B N 1
ATOM 1886 C CA . HIS B 1 80 ? 3.444 -11.254 5.366 1.00 10.35 280 HIS B CA 1
ATOM 1887 C C . HIS B 1 80 ? 3.561 -12.349 4.337 1.00 10.80 280 HIS B C 1
ATOM 1888 O O . HIS B 1 80 ? 4.477 -13.176 4.392 1.00 9.49 280 HIS B O 1
ATOM 1895 N N . ALA B 1 81 ? 2.590 -12.382 3.425 1.00 10.58 281 ALA B N 1
ATOM 1896 C CA . ALA B 1 81 ? 2.418 -13.486 2.494 1.00 11.27 281 ALA B CA 1
ATOM 1897 C C . ALA B 1 81 ? 3.212 -13.350 1.200 1.00 11.78 281 ALA B C 1
ATOM 1898 O O . ALA B 1 81 ? 3.228 -14.279 0.389 1.00 11.81 281 ALA B O 1
ATOM 1900 N N . ALA B 1 82 ? 3.862 -12.211 1.020 1.00 12.57 282 ALA B N 1
ATOM 1901 C CA . ALA B 1 82 ? 4.490 -11.850 -0.251 1.00 13.41 282 ALA B CA 1
ATOM 1902 C C . ALA B 1 82 ? 5.592 -12.815 -0.686 1.00 14.08 282 ALA B C 1
ATOM 1903 O O . ALA B 1 82 ? 6.464 -13.184 0.113 1.00 13.82 282 ALA B O 1
ATOM 1905 N N . ASN B 1 83 ? 5.537 -13.210 -1.961 1.00 15.25 283 ASN B N 1
ATOM 1906 C CA . ASN B 1 83 ? 6.552 -14.045 -2.584 1.00 16.12 283 ASN B CA 1
ATOM 1907 C C . ASN B 1 83 ? 7.706 -13.195 -3.072 1.00 16.46 283 ASN B C 1
ATOM 1908 O O . ASN B 1 83 ? 8.848 -13.643 -3.077 1.00 17.94 283 ASN B O 1
ATOM 1913 N N . VAL B 1 84 ? 7.384 -11.979 -3.514 1.00 16.36 284 VAL B N 1
ATOM 1914 C CA . VAL B 1 84 ? 8.363 -10.975 -3.903 1.00 16.78 284 VAL B CA 1
ATOM 1915 C C . VAL B 1 84 ? 8.104 -9.752 -3.027 1.00 17.32 284 VAL B C 1
ATOM 1916 O O . VAL B 1 84 ? 7.008 -9.160 -3.027 1.00 17.63 284 VAL B O 1
ATOM 1920 N N . GLU B 1 85 ? 9.113 -9.416 -2.240 1.00 17.33 285 GLU B N 1
ATOM 1921 C CA . GLU B 1 85 ? 9.049 -8.333 -1.265 1.00 18.20 285 GLU B CA 1
ATOM 1922 C C . GLU B 1 85 ? 10.434 -7.737 -1.072 1.00 18.67 285 GLU B C 1
ATOM 1923 O O . GLU B 1 85 ? 11.399 -8.466 -0.872 1.00 18.59 285 GLU B O 1
ATOM 1929 N N . ALA B 1 88 ? 8.045 -3.862 3.369 1.00 25.88 288 ALA B N 1
ATOM 1930 C CA . ALA B 1 88 ? 8.114 -4.710 4.566 1.00 25.12 288 ALA B CA 1
ATOM 1931 C C . ALA B 1 88 ? 8.026 -3.884 5.842 1.00 24.59 288 ALA B C 1
ATOM 1932 O O . ALA B 1 88 ? 7.988 -4.422 6.947 1.00 23.92 288 ALA B O 1
ATOM 1934 N N . ILE B 1 89 ? 7.997 -2.569 5.678 1.00 23.90 289 ILE B N 1
ATOM 1935 C CA . ILE B 1 89 ? 7.974 -1.637 6.804 1.00 23.37 289 ILE B CA 1
ATOM 1936 C C . ILE B 1 89 ? 6.996 -2.073 7.897 1.00 21.91 289 ILE B C 1
ATOM 1937 O O . ILE B 1 89 ? 7.355 -2.097 9.072 1.00 20.81 289 ILE B O 1
ATOM 1942 N N . ALA B 1 90 ? 5.774 -2.433 7.507 1.00 20.46 290 ALA B N 1
ATOM 1943 C CA . ALA B 1 90 ? 4.750 -2.823 8.469 1.00 18.27 290 ALA B CA 1
ATOM 1944 C C . ALA B 1 90 ? 5.089 -4.111 9.217 1.00 17.14 290 ALA B C 1
ATOM 1945 O O . ALA B 1 90 ? 4.788 -4.230 10.392 1.00 16.04 290 ALA B O 1
ATOM 1947 N N . CYS B 1 91 ? 5.713 -5.060 8.529 1.00 15.67 291 CYS B N 1
ATOM 1948 C CA . CYS B 1 91 ? 6.145 -6.288 9.184 1.00 14.25 291 CYS B CA 1
ATOM 1949 C C . CYS B 1 91 ? 7.176 -5.976 10.271 1.00 13.41 291 CYS B C 1
ATOM 1950 O O . CYS B 1 91 ? 7.086 -6.479 11.397 1.00 11.45 291 CYS B O 1
ATOM 1953 N N . LEU B 1 92 ? 8.132 -5.107 9.961 1.00 13.54 292 LEU B N 1
ATOM 1954 C CA . LEU B 1 92 ? 9.116 -4.695 10.956 1.00 13.67 292 LEU B CA 1
ATOM 1955 C C . LEU B 1 92 ? 8.479 -3.891 12.090 1.00 13.13 292 LEU B C 1
ATOM 1956 O O . LEU B 1 92 ? 8.836 -4.035 13.257 1.00 12.62 292 LEU B O 1
ATOM 1961 N N . GLU B 1 93 ? 7.519 -3.049 11.748 1.00 12.82 293 GLU B N 1
ATOM 1962 C CA . GLU B 1 93 ? 6.784 -2.349 12.781 1.00 12.43 293 GLU B CA 1
ATOM 1963 C C . GLU B 1 93 ? 6.067 -3.295 13.743 1.00 12.14 293 GLU B C 1
ATOM 1964 O O . GLU B 1 93 ? 6.093 -3.094 14.974 1.00 12.07 293 GLU B O 1
ATOM 1970 N N . ALA B 1 94 ? 5.416 -4.319 13.189 1.00 10.41 294 ALA B N 1
ATOM 1971 C CA . ALA B 1 94 ? 4.672 -5.287 13.979 1.00 9.51 294 ALA B CA 1
ATOM 1972 C C . ALA B 1 94 ? 5.581 -6.032 14.946 1.00 9.79 294 ALA B C 1
ATOM 1973 O O . ALA B 1 94 ? 5.286 -6.139 16.154 1.00 8.90 294 ALA B O 1
ATOM 1975 N N . ILE B 1 95 ? 6.699 -6.535 14.422 1.00 10.14 295 ILE B N 1
ATOM 1976 C CA . ILE B 1 95 ? 7.706 -7.222 15.196 1.00 11.90 295 ILE B CA 1
ATOM 1977 C C . ILE B 1 95 ? 8.209 -6.334 16.327 1.00 11.13 295 ILE B C 1
ATOM 1978 O O . ILE B 1 95 ? 8.342 -6.781 17.475 1.00 11.59 295 ILE B O 1
ATOM 1983 N N . SER B 1 96 ? 8.452 -5.061 16.003 1.00 11.46 296 SER B N 1
ATOM 1984 C CA A SER B 1 96 ? 9.087 -4.129 16.933 0.50 12.27 296 SER B CA 1
ATOM 1985 C CA B SER B 1 96 ? 9.098 -4.155 16.946 0.50 12.12 296 SER B CA 1
ATOM 1986 C C . SER B 1 96 ? 8.222 -3.817 18.150 1.00 12.14 296 SER B C 1
ATOM 1987 O O . SER B 1 96 ? 8.750 -3.444 19.205 1.00 13.49 296 SER B O 1
ATOM 1992 N N . VAL B 1 97 ? 6.905 -3.935 17.997 1.00 11.90 297 VAL B N 1
ATOM 1993 C CA . VAL B 1 97 ? 5.987 -3.667 19.115 1.00 11.95 297 VAL B CA 1
ATOM 1994 C C . VAL B 1 97 ? 5.578 -4.918 19.879 1.00 11.88 297 VAL B C 1
ATOM 1995 O O . VAL B 1 97 ? 4.821 -4.843 20.859 1.00 11.81 297 VAL B O 1
ATOM 1999 N N . GLY B 1 98 ? 6.108 -6.064 19.464 1.00 10.84 298 GLY B N 1
ATOM 2000 C CA . GLY B 1 98 ? 5.814 -7.338 20.122 1.00 9.96 298 GLY B CA 1
ATOM 2001 C C . GLY B 1 98 ? 4.619 -8.094 19.562 1.00 9.54 298 GLY B C 1
ATOM 2002 O O . GLY B 1 98 ? 3.693 -8.450 20.288 1.00 9.13 298 GLY B O 1
ATOM 2003 N N . ILE B 1 99 ? 4.649 -8.347 18.256 1.00 9.07 299 ILE B N 1
ATOM 2004 C CA . ILE B 1 99 ? 3.660 -9.191 17.595 1.00 8.45 299 ILE B CA 1
ATOM 2005 C C . ILE B 1 99 ? 4.429 -10.261 16.836 1.00 8.07 299 ILE B C 1
ATOM 2006 O O . ILE B 1 99 ? 5.410 -9.940 16.148 1.00 9.99 299 ILE B O 1
ATOM 2011 N N . VAL B 1 100 ? 3.987 -11.510 16.958 1.00 7.99 300 VAL B N 1
ATOM 2012 C CA . VAL B 1 100 ? 4.621 -12.620 16.238 1.00 8.20 300 VAL B CA 1
ATOM 2013 C C . VAL B 1 100 ? 4.193 -12.584 14.762 1.00 7.75 300 VAL B C 1
ATOM 2014 O O . VAL B 1 100 ? 3.005 -12.449 14.459 1.00 8.20 300 VAL B O 1
ATOM 2018 N N . PRO B 1 101 ? 5.155 -12.696 13.834 1.00 6.87 301 PRO B N 1
ATOM 2019 C CA . PRO B 1 101 ? 4.856 -12.758 12.411 1.00 7.59 301 PRO B CA 1
ATOM 2020 C C . PRO B 1 101 ? 4.820 -14.193 11.872 1.00 7.87 301 PRO B C 1
ATOM 2021 O O . PRO B 1 101 ? 5.393 -15.107 12.488 1.00 9.14 301 PRO B O 1
ATOM 2025 N N . VAL B 1 102 ? 4.149 -14.365 10.736 1.00 7.93 302 VAL B N 1
ATOM 2026 C CA . VAL B 1 102 ? 4.287 -15.576 9.937 1.00 7.92 302 VAL B CA 1
ATOM 2027 C C . VAL B 1 102 ? 4.550 -15.080 8.526 1.00 7.45 302 VAL B C 1
ATOM 2028 O O . VAL B 1 102 ? 3.761 -14.302 7.961 1.00 8.50 302 VAL B O 1
ATOM 2032 N N . ILE B 1 103 ? 5.694 -15.494 7.968 1.00 7.82 303 ILE B N 1
ATOM 2033 C CA . ILE B 1 103 ? 6.231 -14.862 6.763 1.00 8.02 303 ILE B CA 1
ATOM 2034 C C . ILE B 1 103 ? 6.480 -15.918 5.684 1.00 7.75 303 ILE B C 1
ATOM 2035 O O . ILE B 1 103 ? 7.032 -16.985 5.969 1.00 8.54 303 ILE B O 1
ATOM 2040 N N . ALA B 1 104 ? 6.094 -15.621 4.448 1.00 7.93 304 ALA B N 1
ATOM 2041 C CA . ALA B 1 104 ? 6.391 -16.520 3.330 1.00 8.50 304 ALA B CA 1
ATOM 2042 C C . ALA B 1 104 ? 7.893 -16.762 3.177 1.00 9.14 304 ALA B C 1
ATOM 2043 O O . ALA B 1 104 ? 8.678 -15.811 3.096 1.00 9.56 304 ALA B O 1
ATOM 2045 N N . ASN B 1 105 ? 8.276 -18.047 3.161 1.00 9.07 305 ASN B N 1
ATOM 2046 C CA . ASN B 1 105 ? 9.687 -18.432 3.064 1.00 9.51 305 ASN B CA 1
ATOM 2047 C C . ASN B 1 105 ? 10.202 -18.401 1.628 1.00 10.37 305 ASN B C 1
ATOM 2048 O O . ASN B 1 105 ? 10.551 -19.440 1.047 1.00 10.50 305 ASN B O 1
ATOM 2053 N N . SER B 1 106 ? 10.255 -17.191 1.085 1.00 11.03 306 SER B N 1
ATOM 2054 C CA . SER B 1 106 ? 10.570 -17.012 -0.324 1.00 12.27 306 SER B CA 1
ATOM 2055 C C . SER B 1 106 ? 11.959 -16.438 -0.519 1.00 12.50 306 SER B C 1
ATOM 2056 O O . SER B 1 106 ? 12.327 -15.458 0.106 1.00 12.54 306 SER B O 1
ATOM 2059 N N . PRO B 1 107 ? 12.756 -17.066 -1.395 1.00 12.62 307 PRO B N 1
ATOM 2060 C CA . PRO B 1 107 ? 14.088 -16.550 -1.677 1.00 13.90 307 PRO B CA 1
ATOM 2061 C C . PRO B 1 107 ? 14.071 -15.171 -2.362 1.00 14.98 307 PRO B C 1
ATOM 2062 O O . PRO B 1 107 ? 15.127 -14.556 -2.532 1.00 17.32 307 PRO B O 1
ATOM 2066 N N . LEU B 1 108 ? 12.884 -14.711 -2.752 1.00 15.87 308 LEU B N 1
ATOM 2067 C CA . LEU B 1 108 ? 12.685 -13.360 -3.286 1.00 16.40 308 LEU B CA 1
ATOM 2068 C C . LEU B 1 108 ? 12.003 -12.421 -2.258 1.00 16.95 308 LEU B C 1
ATOM 2069 O O . LEU B 1 108 ? 11.512 -11.350 -2.618 1.00 17.01 308 LEU B O 1
ATOM 2074 N N . SER B 1 109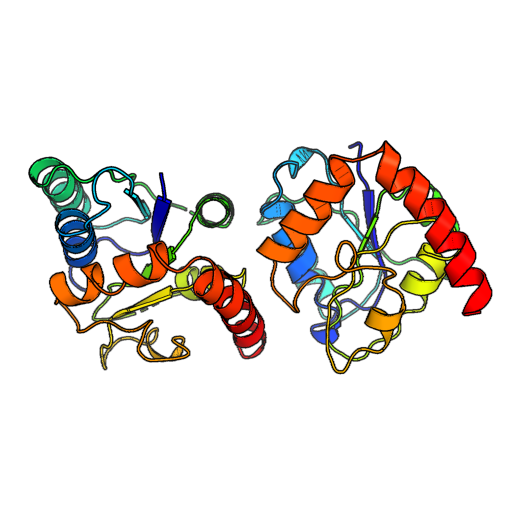 ? 11.960 -12.822 -0.986 1.00 17.63 309 SER B N 1
ATOM 2075 C CA A SER B 1 109 ? 11.362 -11.980 0.051 0.50 16.93 309 SER B CA 1
ATOM 2076 C CA B SER B 1 109 ? 11.348 -12.015 0.076 0.50 17.37 309 SER B CA 1
ATOM 2077 C C . SER B 1 109 ? 12.401 -11.474 1.033 1.00 17.31 309 SER B C 1
ATOM 2078 O O . SER B 1 109 ? 13.032 -12.256 1.761 1.00 17.90 309 SER B O 1
ATOM 2083 N N . ALA B 1 110 ? 12.566 -10.154 1.065 1.00 17.79 310 ALA B N 1
ATOM 2084 C CA . ALA B 1 110 ? 13.526 -9.529 1.963 1.00 18.08 310 ALA B CA 1
ATOM 2085 C C . ALA B 1 110 ? 13.003 -9.547 3.399 1.00 17.77 310 ALA B C 1
ATOM 2086 O O . ALA B 1 110 ? 13.634 -9.006 4.318 1.00 18.35 310 ALA B O 1
ATOM 2088 N N . THR B 1 111 ? 11.840 -10.158 3.586 1.00 17.17 311 THR B N 1
ATOM 2089 C CA . THR B 1 111 ? 11.172 -10.152 4.875 1.00 16.23 311 THR B CA 1
ATOM 2090 C C . THR B 1 111 ? 11.411 -11.443 5.658 1.00 14.11 311 THR B C 1
ATOM 2091 O O . THR B 1 111 ? 11.392 -11.432 6.881 1.00 11.92 311 THR B O 1
ATOM 2095 N N . ARG B 1 112 ? 11.630 -12.562 4.974 1.00 13.10 312 ARG B N 1
ATOM 2096 C CA . ARG B 1 112 ? 11.738 -13.839 5.693 1.00 12.30 312 ARG B CA 1
ATOM 2097 C C . ARG B 1 112 ? 12.854 -13.915 6.731 1.00 12.18 312 ARG B C 1
ATOM 2098 O O . ARG B 1 112 ? 12.747 -14.683 7.681 1.00 11.81 312 ARG B O 1
ATOM 2106 N N . GLN B 1 113 ? 13.901 -13.105 6.554 1.00 11.82 313 GLN B N 1
ATOM 2107 C CA . GLN B 1 113 ? 15.050 -13.050 7.472 1.00 12.92 313 GLN B CA 1
ATOM 2108 C C . GLN B 1 113 ? 14.651 -12.589 8.861 1.00 13.06 313 GLN B C 1
ATOM 2109 O O . GLN B 1 113 ? 15.371 -12.812 9.837 1.00 13.48 313 GLN B O 1
ATOM 2115 N N . PHE B 1 114 ? 13.496 -11.946 8.941 1.00 12.62 314 PHE B N 1
ATOM 2116 C CA . PHE B 1 114 ? 13.053 -11.408 10.219 1.00 13.32 314 PHE B CA 1
ATOM 2117 C C . PHE B 1 114 ? 12.391 -12.452 11.103 1.00 12.48 314 PHE B C 1
ATOM 2118 O O . PHE B 1 114 ? 12.205 -12.230 12.300 1.00 12.49 314 PHE B O 1
ATOM 2126 N N . ALA B 1 115 ? 12.080 -13.623 10.546 1.00 11.14 315 ALA B N 1
ATOM 2127 C CA . ALA B 1 115 ? 11.594 -14.740 11.362 1.00 10.76 315 ALA B CA 1
ATOM 2128 C C . ALA B 1 115 ? 12.713 -15.252 12.259 1.00 10.50 315 ALA B C 1
ATOM 2129 O O . ALA B 1 115 ? 13.850 -15.449 11.795 1.00 12.37 315 ALA B O 1
ATOM 2131 N N . LEU B 1 116 ? 12.410 -15.485 13.530 1.00 10.28 316 LEU B N 1
ATOM 2132 C CA . LEU B 1 116 ? 13.426 -15.986 14.463 1.00 10.25 316 LEU B CA 1
ATOM 2133 C C . LEU B 1 116 ? 13.539 -17.513 14.455 1.00 11.25 316 LEU B C 1
ATOM 2134 O O . LEU B 1 116 ? 14.514 -18.080 14.955 1.00 12.00 316 LEU B O 1
ATOM 2139 N N . ASP B 1 117 ? 12.519 -18.175 13.928 1.00 10.45 317 ASP B N 1
ATOM 2140 C CA . ASP B 1 117 ? 12.525 -19.630 13.777 1.00 10.90 317 ASP B CA 1
ATOM 2141 C C . ASP B 1 117 ? 11.480 -20.015 12.731 1.00 11.29 317 ASP B C 1
ATOM 2142 O O . ASP B 1 117 ? 10.714 -19.160 12.258 1.00 9.88 317 ASP B O 1
ATOM 2147 N N . GLU B 1 118 ? 11.459 -21.292 12.361 1.00 12.32 318 GLU B N 1
ATOM 2148 C CA . GLU B 1 118 ? 10.663 -21.745 11.223 1.00 12.77 318 GLU B CA 1
ATOM 2149 C C . GLU B 1 118 ? 9.189 -21.816 11.513 1.00 11.96 318 GLU B C 1
ATOM 2150 O O . GLU B 1 118 ? 8.388 -21.990 10.605 1.00 12.24 318 GLU B O 1
ATOM 2156 N N . ARG B 1 119 ? 8.813 -21.688 12.787 1.00 10.71 319 ARG B N 1
ATOM 2157 C CA . ARG B 1 119 ? 7.398 -21.633 13.115 1.00 10.29 319 ARG B CA 1
ATOM 2158 C C . ARG B 1 119 ? 6.756 -20.350 12.588 1.00 8.85 319 ARG B C 1
ATOM 2159 O O . ARG B 1 119 ? 5.538 -20.261 12.512 1.00 10.63 319 ARG B O 1
ATOM 2167 N N . SER B 1 120 ? 7.589 -19.360 12.258 1.00 8.67 320 SER B N 1
ATOM 2168 C CA . SER B 1 120 ? 7.138 -18.086 11.703 1.00 7.53 320 SER B CA 1
ATOM 2169 C C . SER B 1 120 ? 7.443 -17.939 10.212 1.00 7.71 320 SER B C 1
ATOM 2170 O O . SER B 1 120 ? 7.457 -16.827 9.690 1.00 8.10 320 SER B O 1
ATOM 2173 N N . LEU B 1 121 ? 7.668 -19.076 9.561 1.00 7.46 321 LEU B N 1
ATOM 2174 C CA . LEU B 1 121 ? 7.809 -19.135 8.101 1.00 7.85 321 LEU B CA 1
ATOM 2175 C C . LEU B 1 121 ? 6.776 -20.097 7.562 1.00 8.68 321 LEU B C 1
ATOM 2176 O O . LEU B 1 121 ? 6.470 -21.100 8.200 1.00 10.53 321 LEU B O 1
ATOM 2181 N N . PHE B 1 122 ? 6.231 -19.800 6.393 1.00 8.87 322 PHE B N 1
ATOM 2182 C CA . PHE B 1 122 ? 5.371 -20.767 5.739 1.00 9.36 322 PHE B CA 1
ATOM 2183 C C . PHE B 1 122 ? 5.801 -20.978 4.293 1.00 9.48 322 PHE B C 1
ATOM 2184 O O . PHE B 1 122 ? 6.439 -20.117 3.698 1.00 9.21 322 PHE B O 1
ATOM 2192 N N . GLU B 1 123 ? 5.444 -22.125 3.738 1.00 10.63 323 GLU B N 1
ATOM 2193 C CA . GLU B 1 123 ? 5.877 -22.411 2.379 1.00 12.16 323 GLU B CA 1
ATOM 2194 C C . GLU B 1 123 ? 5.119 -21.519 1.399 1.00 11.48 323 GLU B C 1
ATOM 2195 O O . GLU B 1 123 ? 3.893 -21.448 1.449 1.00 11.82 323 GLU B O 1
ATOM 2201 N N . PRO B 1 124 ? 5.852 -20.813 0.535 1.00 11.32 324 PRO B N 1
ATOM 2202 C CA . PRO B 1 124 ? 5.216 -19.910 -0.428 1.00 11.62 324 PRO B CA 1
ATOM 2203 C C . PRO B 1 124 ? 4.024 -20.550 -1.162 1.00 12.03 324 PRO B C 1
ATOM 2204 O O . PRO B 1 124 ? 4.113 -21.684 -1.649 1.00 12.18 324 PRO B O 1
ATOM 2208 N N . ASN B 1 125 ? 2.912 -19.818 -1.206 1.00 12.00 325 ASN B N 1
ATOM 2209 C CA . ASN B 1 125 ? 1.682 -20.242 -1.905 1.00 12.63 325 ASN B CA 1
ATOM 2210 C C . ASN B 1 125 ? 0.910 -21.391 -1.271 1.00 12.80 325 ASN B C 1
ATOM 2211 O O . ASN B 1 125 ? -0.114 -21.820 -1.810 1.00 14.63 325 ASN B O 1
ATOM 2216 N N . ASN B 1 126 ? 1.375 -21.868 -0.115 1.00 12.48 326 ASN B N 1
ATOM 2217 C CA . ASN B 1 126 ? 0.793 -23.029 0.541 1.00 12.65 326 ASN B CA 1
ATOM 2218 C C . ASN B 1 126 ? -0.160 -22.579 1.638 1.00 12.45 326 ASN B C 1
ATOM 2219 O O . ASN B 1 126 ? 0.259 -22.313 2.775 1.00 12.55 326 ASN B O 1
ATOM 2224 N N . ALA B 1 127 ? -1.440 -22.453 1.297 1.00 12.29 327 ALA B N 1
ATOM 2225 C CA . ALA B 1 127 ? -2.434 -22.009 2.279 1.00 12.38 327 ALA B CA 1
ATOM 2226 C C . ALA B 1 127 ? -2.635 -22.969 3.442 1.00 12.04 327 ALA B C 1
ATOM 2227 O O . ALA B 1 127 ? -2.951 -22.536 4.542 1.00 11.44 327 ALA B O 1
ATOM 2229 N N . LYS B 1 128 ? -2.486 -24.274 3.209 1.00 12.32 328 LYS B N 1
ATOM 2230 C CA . LYS B 1 128 ? -2.649 -25.246 4.287 1.00 12.73 328 LYS B CA 1
ATOM 2231 C C . LYS B 1 128 ? -1.524 -25.117 5.300 1.00 12.05 328 LYS B C 1
ATOM 2232 O O . LYS B 1 128 ? -1.758 -25.207 6.506 1.00 12.02 328 LYS B O 1
ATOM 2238 N N . ASP B 1 129 ? -0.306 -24.894 4.810 1.00 11.77 329 ASP B N 1
ATOM 2239 C CA . ASP B 1 129 ? 0.825 -24.716 5.705 1.00 11.47 329 ASP B CA 1
ATOM 2240 C C . ASP B 1 129 ? 0.628 -23.445 6.532 1.00 11.46 329 ASP B C 1
ATOM 2241 O O . ASP B 1 129 ? 0.761 -23.466 7.765 1.00 11.80 329 ASP B O 1
ATOM 2246 N N . LEU B 1 130 ? 0.264 -22.346 5.863 1.00 10.94 330 LEU B N 1
ATOM 2247 C CA . LEU B 1 130 ? -0.002 -21.088 6.580 1.00 10.13 330 LEU B CA 1
ATOM 2248 C C . LEU B 1 130 ? -1.117 -21.240 7.626 1.00 10.17 330 LEU B C 1
ATOM 2249 O O . LEU B 1 130 ? -1.006 -20.748 8.750 1.00 9.81 330 LEU B O 1
ATOM 2254 N N . SER B 1 131 ? -2.187 -21.923 7.244 1.00 10.27 331 SER B N 1
ATOM 2255 C CA . SER B 1 131 ? -3.328 -22.135 8.132 1.00 10.75 331 SER B CA 1
ATOM 2256 C C . SER B 1 131 ? -2.931 -22.894 9.411 1.00 10.64 331 SER B C 1
ATOM 2257 O O . SER B 1 131 ? -3.283 -22.502 10.528 1.00 11.53 331 SER B O 1
ATOM 2260 N N . ALA B 1 132 ? -2.186 -23.985 9.243 1.00 10.80 332 ALA B N 1
ATOM 2261 C CA . ALA B 1 132 ? -1.751 -24.779 10.378 1.00 11.44 332 ALA B CA 1
ATOM 2262 C C . ALA B 1 132 ? -0.851 -23.944 11.303 1.00 11.24 332 ALA B C 1
ATOM 2263 O O . ALA B 1 132 ? -0.972 -24.024 12.537 1.00 10.92 332 ALA B O 1
ATOM 2265 N N . LYS B 1 133 ? 0.034 -23.141 10.722 1.00 11.07 333 LYS B N 1
ATOM 2266 C CA A LYS B 1 133 ? 0.926 -22.328 11.536 0.50 11.16 333 LYS B CA 1
ATOM 2267 C CA B LYS B 1 133 ? 0.950 -22.299 11.500 0.50 11.24 333 LYS B CA 1
ATOM 2268 C C . LYS B 1 133 ? 0.196 -21.229 12.284 1.00 10.89 333 LYS B C 1
ATOM 2269 O O . LYS B 1 133 ? 0.492 -20.987 13.458 1.00 10.18 333 LYS B O 1
ATOM 2280 N N . ILE B 1 134 ? -0.783 -20.599 11.632 1.00 10.14 334 ILE B N 1
ATOM 2281 C CA . ILE B 1 134 ? -1.644 -19.612 12.287 1.00 9.93 334 ILE B CA 1
ATOM 2282 C C . ILE B 1 134 ? -2.384 -20.267 13.457 1.00 9.20 334 ILE B C 1
ATOM 2283 O O . ILE B 1 134 ? -2.370 -19.727 14.569 1.00 9.65 334 ILE B O 1
ATOM 2288 N N . ASP B 1 135 ? -2.981 -21.437 13.211 1.00 9.72 335 ASP B N 1
ATOM 2289 C CA . ASP B 1 135 ? -3.754 -22.111 14.247 1.00 10.58 335 ASP B CA 1
ATOM 2290 C C . ASP B 1 135 ? -2.892 -22.465 15.465 1.00 10.99 335 ASP B C 1
ATOM 2291 O O . ASP B 1 135 ? -3.315 -22.262 16.604 1.00 10.94 335 ASP B O 1
ATOM 2296 N N . TRP B 1 136 ? -1.671 -22.948 15.229 1.00 10.82 336 TRP B N 1
ATOM 2297 C CA . TRP B 1 136 ? -0.781 -23.262 16.339 1.00 10.40 336 TRP B CA 1
ATOM 2298 C C . TRP B 1 136 ? -0.475 -22.018 17.169 1.00 9.93 336 TRP B C 1
ATOM 2299 O O . TRP B 1 136 ? -0.548 -22.041 18.397 1.00 10.15 336 TRP B O 1
ATOM 2310 N N . TRP B 1 137 ? -0.156 -20.909 16.509 1.00 10.01 337 TRP B N 1
ATOM 2311 C CA . TRP B 1 137 ? 0.107 -19.690 17.255 1.00 10.21 337 TRP B CA 1
ATOM 2312 C C . TRP B 1 137 ? -1.113 -19.209 18.046 1.00 10.37 337 TRP B C 1
ATOM 2313 O O . TRP B 1 137 ? -0.976 -18.761 19.174 1.00 11.04 337 TRP B O 1
ATOM 2324 N N . LEU B 1 138 ? -2.296 -19.312 17.453 1.00 11.07 338 LEU B N 1
ATOM 2325 C CA . LEU B 1 138 ? -3.535 -18.898 18.145 1.00 11.57 338 LEU B CA 1
ATOM 2326 C C . LEU B 1 138 ? -3.803 -19.767 19.378 1.00 12.35 338 LEU B C 1
ATOM 2327 O O . LEU B 1 138 ? -4.268 -19.263 20.399 1.00 13.36 338 LEU B O 1
ATOM 2332 N N . GLU B 1 139 ? -3.449 -21.044 19.284 1.00 12.56 339 GLU B N 1
ATOM 2333 C CA . GLU B 1 139 ? -3.624 -22.004 20.375 1.00 12.92 339 GLU B CA 1
ATOM 2334 C C . GLU B 1 139 ? -2.610 -21.879 21.500 1.00 12.62 339 GLU B C 1
ATOM 2335 O O . GLU B 1 139 ? -2.801 -22.444 22.576 1.00 14.98 339 GLU B O 1
ATOM 2341 N N . ASN B 1 140 ? -1.520 -21.167 21.245 1.00 11.95 340 ASN B N 1
ATOM 2342 C CA . ASN B 1 140 ? -0.387 -21.148 22.138 1.00 12.01 340 ASN B CA 1
ATOM 2343 C C . ASN B 1 140 ? -0.106 -19.793 22.753 1.00 12.43 340 ASN B C 1
ATOM 2344 O O . ASN B 1 140 ? 0.914 -19.186 22.479 1.00 11.92 340 ASN B O 1
ATOM 2349 N N . LYS B 1 141 ? -1.017 -19.339 23.615 1.00 13.08 341 LYS B N 1
ATOM 2350 C CA . LYS B 1 141 ? -0.874 -18.018 24.238 1.00 14.07 341 LYS B CA 1
ATOM 2351 C C . LYS B 1 141 ? 0.475 -17.846 24.938 1.00 13.08 341 LYS B C 1
ATOM 2352 O O . LYS B 1 141 ? 1.132 -16.804 24.804 1.00 12.95 341 LYS B O 1
ATOM 2358 N N . LEU B 1 142 ? 0.909 -18.870 25.675 1.00 13.33 342 LEU B N 1
ATOM 2359 C CA . LEU B 1 142 ? 2.141 -18.761 26.436 1.00 13.04 342 LEU B CA 1
ATOM 2360 C C . LEU B 1 142 ? 3.359 -18.559 25.545 1.00 12.26 342 LEU B C 1
ATOM 2361 O O . LEU B 1 142 ? 4.140 -17.641 25.760 1.00 12.57 342 LEU B O 1
ATOM 2366 N N . GLU B 1 143 ? 3.522 -19.419 24.541 1.00 11.60 343 GLU B N 1
ATOM 2367 C CA . GLU B 1 143 ? 4.665 -19.276 23.645 1.00 10.46 343 GLU B CA 1
ATOM 2368 C C . GLU B 1 143 ? 4.562 -18.024 22.766 1.00 9.89 343 GLU B C 1
ATOM 2369 O O . GLU B 1 143 ? 5.571 -17.379 22.488 1.00 10.13 343 GLU B O 1
ATOM 2375 N N . ARG B 1 144 ? 3.349 -17.687 22.355 1.00 9.78 344 ARG B N 1
ATOM 2376 C CA . ARG B 1 144 ? 3.139 -16.476 21.571 1.00 10.22 344 ARG B CA 1
ATOM 2377 C C . ARG B 1 144 ? 3.589 -15.264 22.366 1.00 9.93 344 ARG B C 1
ATOM 2378 O O . ARG B 1 144 ? 4.354 -14.428 21.870 1.00 10.60 344 ARG B O 1
ATOM 2386 N N . GLU B 1 145 ? 3.139 -15.175 23.613 1.00 11.18 345 GLU B N 1
ATOM 2387 C CA . GLU B 1 145 ? 3.501 -14.024 24.440 1.00 12.42 345 GLU B CA 1
ATOM 2388 C C . GLU B 1 145 ? 4.993 -13.979 24.725 1.00 11.48 345 GLU B C 1
ATOM 2389 O O . GLU B 1 145 ? 5.602 -12.927 24.698 1.00 12.35 345 GLU B O 1
ATOM 2395 N N . ARG B 1 146 ? 5.601 -15.135 24.967 1.00 11.01 346 ARG B N 1
ATOM 2396 C CA . ARG B 1 146 ? 7.043 -15.198 25.136 1.00 10.85 346 ARG B CA 1
ATOM 2397 C C . ARG B 1 146 ? 7.808 -14.749 23.875 1.00 10.44 346 ARG B C 1
ATOM 2398 O O . ARG B 1 146 ? 8.758 -13.986 23.960 1.00 11.03 346 ARG B O 1
ATOM 2406 N N . MET B 1 147 ? 7.387 -15.251 22.715 1.00 9.60 347 MET B N 1
ATOM 2407 C CA . MET B 1 147 ? 8.037 -14.892 21.461 1.00 9.75 347 MET B CA 1
ATOM 2408 C C . MET B 1 147 ? 7.797 -13.432 21.069 1.00 9.04 347 MET B C 1
ATOM 2409 O O . MET B 1 147 ? 8.644 -12.816 20.434 1.00 8.83 347 MET B O 1
ATOM 2414 N N . GLN B 1 148 ? 6.685 -12.860 21.528 1.00 9.16 348 GLN B N 1
ATOM 2415 C CA . GLN B 1 148 ? 6.492 -11.429 21.367 1.00 8.51 348 GLN B CA 1
ATOM 2416 C C . GLN B 1 148 ? 7.652 -10.634 21.961 1.00 7.94 348 GLN B C 1
ATOM 2417 O O . GLN B 1 148 ? 8.118 -9.663 21.373 1.00 8.45 348 GLN B O 1
ATOM 2423 N N . ASN B 1 149 ? 8.132 -11.075 23.128 1.00 8.67 349 ASN B N 1
ATOM 2424 C CA . ASN B 1 149 ? 9.286 -10.458 23.762 1.00 8.66 349 ASN B CA 1
ATOM 2425 C C . ASN B 1 149 ? 10.526 -10.597 22.896 1.00 8.96 349 ASN B C 1
ATOM 2426 O O . ASN B 1 149 ? 11.264 -9.647 22.730 1.00 9.25 349 ASN B O 1
ATOM 2431 N N . GLU B 1 150 ? 10.725 -11.796 22.330 1.00 9.44 350 GLU B N 1
ATOM 2432 C CA . GLU B 1 150 ? 11.900 -12.054 21.505 1.00 10.16 350 GLU B CA 1
ATOM 2433 C C . GLU B 1 150 ? 11.865 -11.241 20.216 1.00 9.54 350 GLU B C 1
ATOM 2434 O O . GLU B 1 150 ? 12.868 -10.663 19.796 1.00 10.28 350 GLU B O 1
ATOM 2440 N N . TYR B 1 151 ? 10.682 -11.175 19.610 1.00 8.24 351 TYR B N 1
ATOM 2441 C CA . TYR B 1 151 ? 10.493 -10.347 18.426 1.00 8.40 351 TYR B CA 1
ATOM 2442 C C . TYR B 1 151 ? 10.760 -8.859 18.698 1.00 8.51 351 TYR B C 1
ATOM 2443 O O . TYR B 1 151 ? 11.473 -8.216 17.948 1.00 8.59 351 TYR B O 1
ATOM 2452 N N . ALA B 1 152 ? 10.247 -8.306 19.798 1.00 7.57 352 ALA B N 1
ATOM 2453 C CA . ALA B 1 152 ? 10.503 -6.907 20.065 1.00 8.82 352 ALA B CA 1
ATOM 2454 C C . ALA B 1 152 ? 11.985 -6.623 20.296 1.00 8.95 352 ALA B C 1
ATOM 2455 O O . ALA B 1 152 ? 12.511 -5.640 19.794 1.00 10.59 352 ALA B O 1
ATOM 2457 N N . LYS B 1 153 ? 12.659 -7.517 21.014 1.00 10.99 353 LYS B N 1
ATOM 2458 C CA . LYS B 1 153 ? 14.101 -7.364 21.225 1.00 12.79 353 LYS B CA 1
ATOM 2459 C C . LYS B 1 153 ? 14.878 -7.477 19.928 1.00 13.22 353 LYS B C 1
ATOM 2460 O O . LYS B 1 153 ? 15.873 -6.796 19.737 1.00 13.55 353 LYS B O 1
ATOM 2466 N N . SER B 1 154 ? 14.414 -8.344 19.030 1.00 13.30 354 SER B N 1
ATOM 2467 C CA . SER B 1 154 ? 15.116 -8.537 17.756 1.00 14.45 354 SER B CA 1
ATOM 2468 C C . SER B 1 154 ? 15.085 -7.296 16.883 1.00 15.81 354 SER B C 1
ATOM 2469 O O . SER B 1 154 ? 15.960 -7.097 16.047 1.00 15.41 354 SER B O 1
ATOM 2472 N N . ALA B 1 155 ? 14.062 -6.466 17.059 1.00 17.47 355 ALA B N 1
ATOM 2473 C CA . ALA B 1 155 ? 13.935 -5.245 16.286 1.00 19.43 355 ALA B CA 1
ATOM 2474 C C . ALA B 1 155 ? 14.975 -4.186 16.650 1.00 21.11 355 ALA B C 1
ATOM 2475 O O . ALA B 1 155 ? 15.209 -3.264 15.872 1.00 22.31 355 ALA B O 1
ATOM 2477 N N . LEU B 1 156 ? 15.589 -4.322 17.827 1.00 22.74 356 LEU B N 1
ATOM 2478 C CA . LEU B 1 156 ? 16.737 -3.497 18.217 1.00 24.45 356 LEU B CA 1
ATOM 2479 C C . LEU B 1 156 ? 17.955 -3.766 17.327 1.00 25.88 356 LEU B C 1
ATOM 2480 O O . LEU B 1 156 ? 18.893 -2.970 17.305 1.00 26.70 356 LEU B O 1
ATOM 2485 N N . ASN B 1 157 ? 17.925 -4.888 16.603 1.00 27.43 357 ASN B N 1
ATOM 2486 C CA . ASN B 1 157 ? 18.980 -5.275 15.659 1.00 29.41 357 ASN B CA 1
ATOM 2487 C C . ASN B 1 157 ? 18.805 -4.640 14.284 1.00 30.41 357 ASN B C 1
ATOM 2488 O O . ASN B 1 157 ? 19.641 -4.836 13.397 1.00 31.29 357 ASN B O 1
ATOM 2493 N N . TYR B 1 158 ? 17.720 -3.894 14.103 1.00 31.70 358 TYR B N 1
ATOM 2494 C CA . TYR B 1 158 ? 17.458 -3.225 12.832 1.00 32.99 358 TYR B CA 1
ATOM 2495 C C . TYR B 1 158 ? 17.835 -1.746 12.895 1.00 33.31 358 TYR B C 1
ATOM 2496 O O . TYR B 1 158 ? 17.203 -0.958 13.601 1.00 33.88 358 TYR B O 1
#

Secondary structure (DSSP, 8-state):
--EEEEEES--STTTTHHHHHHHHHT-TTGGGEEEEEE--STTHHHHHHHHHHHT-EEE-----HHHHHHHHTT-SEEEE---S----HHHHHHHHTT--EEEE--TT-GGGGG-SSGGGEE-TT-HHHHHHHHHHHHH-HHHHHHHHHHHHHHHHHH-/-EEEEEES--STTT-HHHHHHHHHHSTTGGGEEEEEE--STTHHHHHHHHHHHT-EEE-----HHHHTTEEEEEE--S---HHHHHHHHTT--EEEE--TT-TTGGG-SSGGGEE-TT-HHHHHHHHHHHHH-HHHHHHHHHHHHHHGGG-

B-factor: mean 17.49, std 7.98, range [3.55, 51.71]

Sequence (310 aa):
TPFKIAMVGRYSNEKNQSVLIKAVALSKYKQDIVVLLLKGKGPDEKKIKLLAQKKLGVKAEFGFFVNSNELLEILKTCCTLYVHAANVESEAIACLEAISSVGIIVPVIIANSPLSATRQFALDERSLFEPNNAKDLSAKIDWWLENKLERERMQNEYAKSALNYTPFKIAMVGRYSNEKNQSVLIKAVALSKYKQDIVLLLKGKGPDEKKIKLLAQKLGVKAEFGFVLLEILKTCCTLYVHAANVEAIACLEAISSVGIVPVIANSPLSSATRQFALDERSLFEPNNAKDLSAKKIDWWLENKLERERMQNEYAKSALNY

Radius of gyration: 21.04 Å; Cα contacts (8 Å, |Δi|>4): 685; chains: 2; bounding box: 40×47×60 Å

Organism: Helicobacter pylori (strain ATCC 700392 / 26695) (NCBI:txid85962)

Nearest PDB structures (foldseek):
  3qhp-assembly1_A  TM=1.006E+00  e=2.296E-30  Helicobacter pylori 26695
  3qhp-assembly2_B  TM=9.940E-01  e=8.798E-27  Helicobacter pylori 26695
  3c48-assembly1_B  TM=8.568E-01  e=2.017E-07  Corynebacterium glutamicum
  8b62-assembly2_B  TM=8.673E-01  e=1.076E-05  Pseudomonas aeruginosa
  8rz3-assembly1_A  TM=8.496E-01  e=8.490E-06  Variovorax paradoxus

CATH classification: 3.40.50.2000

InterPro domains:
  IPR001296 Glycosyl transferase, family 1 [PF00534] (190-350)
  IPR028098 Glycosyltransferase subfamily 4-like, N-terminal domain [PF13439] (15-186)
  IPR050194 Glycosyltransferase group 1 [PTHR45947] (2-379)